Protein AF-A0A968WFG7-F1 (afdb_monomer_lite)

Sequence (221 aa):
MWAFHGDADNVVPLSRSVNMVNAINNCQPAPNPQAKLTIYPGVKHDAWINAYKPDHSVHNPNVYDWLMAQKKGTSSAKPSNVLPKANAGADKNVSLPLSSLLVTGSGSDADGTIVAYSWSKVSGASIIMSGTTSRKMTLTSILAGDYTFRLTVTDNSGATASDDVKLTVTSLLNLQPVADAGGDKSITLPDNNTYLAGSGLDADGSIASYNWSKTTGGAAP

pLDDT: mean 90.59, std 10.12, range [48.34, 98.88]

Structure (mmCIF, N/CA/C/O backbone):
data_AF-A0A968WFG7-F1
#
_entry.id   AF-A0A968WFG7-F1
#
loop_
_atom_site.group_PDB
_atom_site.id
_atom_site.type_symbol
_atom_site.label_atom_id
_atom_site.label_alt_id
_atom_site.label_comp_id
_atom_site.label_asym_id
_atom_site.label_entity_id
_atom_site.label_seq_id
_atom_site.pdbx_PDB_ins_code
_atom_site.Cartn_x
_atom_site.Cartn_y
_atom_site.Cartn_z
_atom_site.occupancy
_atom_site.B_iso_or_equiv
_atom_site.auth_seq_id
_atom_site.auth_comp_id
_atom_site.auth_asym_id
_atom_site.auth_atom_id
_atom_site.pdbx_PDB_model_num
ATOM 1 N N . MET A 1 1 ? -21.866 -3.193 37.831 1.00 85.81 1 MET A N 1
ATOM 2 C CA . MET A 1 1 ? -22.509 -3.146 39.167 1.00 85.81 1 MET A CA 1
ATOM 3 C C . MET A 1 1 ? -23.674 -2.172 39.108 1.00 85.81 1 MET A C 1
ATOM 5 O O . MET A 1 1 ? -23.546 -1.162 38.426 1.00 85.81 1 MET A O 1
ATOM 9 N N . TRP A 1 2 ? -24.765 -2.441 39.824 1.00 92.06 2 TRP A N 1
ATOM 10 C CA . TRP A 1 2 ? -25.835 -1.471 40.048 1.00 92.06 2 TRP A CA 1
ATOM 11 C C . TRP A 1 2 ? -26.155 -1.404 41.546 1.00 92.06 2 TRP A C 1
ATOM 13 O O . TRP A 1 2 ? -26.451 -2.430 42.151 1.00 92.06 2 TRP A O 1
ATOM 23 N N . ALA A 1 3 ? -26.022 -0.219 42.139 1.00 93.88 3 ALA A N 1
ATOM 24 C CA . ALA A 1 3 ? -26.365 0.073 43.524 1.00 93.88 3 ALA A CA 1
ATOM 25 C C . ALA A 1 3 ? -27.695 0.836 43.618 1.00 93.88 3 ALA A C 1
ATOM 27 O O . ALA A 1 3 ? -28.041 1.624 42.734 1.00 93.88 3 ALA A O 1
ATOM 28 N N . PHE A 1 4 ? -28.406 0.633 44.723 1.00 94.31 4 PHE A N 1
ATOM 29 C CA . PHE A 1 4 ? -29.712 1.227 44.992 1.00 94.31 4 PHE A CA 1
ATOM 30 C C . PHE A 1 4 ? -29.716 1.824 46.395 1.00 94.31 4 PHE A C 1
ATOM 32 O O . PHE A 1 4 ? -29.148 1.232 47.314 1.00 94.31 4 PHE A O 1
ATOM 39 N N . HIS A 1 5 ? -30.329 2.990 46.570 1.00 95.44 5 HIS A N 1
ATOM 40 C CA . HIS A 1 5 ? -30.396 3.645 47.873 1.00 95.44 5 HIS A CA 1
ATOM 41 C C . HIS A 1 5 ? -31.643 4.527 47.975 1.00 95.44 5 HIS A C 1
ATOM 43 O O . HIS A 1 5 ? -32.069 5.103 46.980 1.00 95.44 5 HIS A O 1
ATOM 49 N N . GLY A 1 6 ? -32.239 4.629 49.159 1.00 95.75 6 GLY A N 1
ATOM 50 C CA . GLY A 1 6 ? -33.340 5.556 49.419 1.00 95.75 6 GLY A CA 1
ATOM 51 C C . GLY A 1 6 ? -32.815 6.885 49.960 1.00 95.75 6 GLY A C 1
ATOM 52 O O . GLY A 1 6 ? -31.928 6.884 50.806 1.00 95.75 6 GLY A O 1
ATOM 53 N N . ASP A 1 7 ? -33.312 8.026 49.484 1.00 94.88 7 ASP A N 1
ATOM 54 C CA . ASP A 1 7 ? -32.833 9.336 49.968 1.00 94.88 7 ASP A CA 1
ATOM 55 C C . ASP A 1 7 ? -33.316 9.694 51.387 1.00 94.88 7 ASP A C 1
ATOM 57 O O . ASP A 1 7 ? -32.743 10.575 52.026 1.00 94.88 7 ASP A O 1
ATOM 61 N N . ALA A 1 8 ? -34.326 8.985 51.898 1.00 94.69 8 ALA A N 1
ATOM 62 C CA . ALA A 1 8 ? -34.849 9.112 53.254 1.00 94.69 8 ALA A CA 1
ATOM 63 C C . ALA A 1 8 ? -34.290 8.033 54.204 1.00 94.69 8 ALA A C 1
ATOM 65 O O . ALA A 1 8 ? -34.844 7.808 55.286 1.00 94.69 8 ALA A O 1
ATOM 66 N N . ASP A 1 9 ? -33.220 7.333 53.809 1.00 94.69 9 ASP A N 1
ATOM 67 C CA . ASP A 1 9 ? -32.505 6.390 54.666 1.00 94.69 9 ASP A CA 1
ATOM 68 C C . ASP A 1 9 ? -31.796 7.135 55.813 1.00 94.69 9 ASP A C 1
ATOM 70 O O . ASP A 1 9 ? -30.876 7.928 55.612 1.00 94.69 9 ASP A O 1
ATOM 74 N N . ASN A 1 10 ? -32.247 6.881 57.042 1.00 93.44 10 ASN A N 1
ATOM 75 C CA . ASN A 1 10 ? -31.677 7.438 58.267 1.00 93.44 10 ASN A CA 1
ATOM 76 C C . ASN A 1 10 ? -30.747 6.458 59.006 1.00 93.44 10 ASN A C 1
ATOM 78 O O . ASN A 1 10 ? -30.236 6.793 60.074 1.00 93.44 10 ASN A O 1
ATOM 82 N N . VAL A 1 11 ? -30.537 5.260 58.457 1.00 94.88 11 VAL A N 1
ATOM 83 C CA . VAL A 1 11 ? -29.637 4.229 58.988 1.00 94.88 11 VAL A CA 1
ATOM 84 C C . VAL A 1 11 ? -28.276 4.329 58.305 1.00 94.88 11 VAL A C 1
ATOM 86 O O . VAL A 1 11 ? -27.240 4.311 58.971 1.00 94.88 11 VAL A O 1
ATOM 89 N N . VAL A 1 12 ? -28.265 4.468 56.976 1.00 92.00 12 VAL A N 1
ATOM 90 C CA . VAL A 1 12 ? -27.041 4.605 56.179 1.00 92.00 12 VAL A CA 1
ATOM 91 C C . VAL A 1 12 ? -27.098 5.907 55.381 1.00 92.00 12 VAL A C 1
ATOM 93 O O . VAL A 1 12 ? -27.990 6.065 54.559 1.00 92.00 12 VAL A O 1
ATOM 96 N N . PRO A 1 13 ? -26.136 6.834 55.554 1.00 94.44 13 PRO A N 1
ATOM 97 C CA . PRO A 1 13 ? -26.124 8.070 54.782 1.00 94.44 13 PRO A CA 1
ATOM 98 C C . PRO A 1 13 ? -25.939 7.819 53.282 1.00 94.44 13 PRO A C 1
ATOM 100 O O . PRO A 1 13 ? -25.027 7.086 52.884 1.00 94.44 13 PRO A O 1
ATOM 103 N N . LEU A 1 14 ? -26.700 8.546 52.457 1.00 93.81 14 LEU A N 1
ATOM 104 C CA . LEU A 1 14 ? -26.598 8.539 50.992 1.00 93.81 14 LEU A CA 1
ATOM 105 C C . LEU A 1 14 ? -25.159 8.711 50.480 1.00 93.81 14 LEU A C 1
ATOM 107 O O . LEU A 1 14 ? -24.745 8.062 49.516 1.00 93.81 14 LEU A O 1
ATOM 111 N N . SER A 1 15 ? -24.364 9.540 51.160 1.00 95.81 15 SER A N 1
ATOM 112 C CA . SER A 1 15 ? -22.961 9.785 50.815 1.00 95.81 15 SER A CA 1
ATOM 113 C C . SER A 1 15 ? -22.109 8.515 50.803 1.00 95.81 15 SER A C 1
ATOM 115 O O . SER A 1 15 ? -21.178 8.427 50.006 1.00 95.81 15 SER A O 1
ATOM 117 N N . ARG A 1 16 ? -22.428 7.496 51.615 1.00 95.25 16 ARG A N 1
ATOM 118 C CA . ARG A 1 16 ? -21.694 6.222 51.599 1.00 95.25 16 ARG A CA 1
ATOM 119 C C . ARG A 1 16 ? -21.874 5.487 50.273 1.00 95.25 16 ARG A C 1
ATOM 121 O O . ARG A 1 16 ? -20.883 5.049 49.693 1.00 95.25 16 ARG A O 1
ATOM 128 N N . SER A 1 17 ? -23.107 5.400 49.775 1.00 95.00 17 SER A N 1
ATOM 129 C CA . SER A 1 17 ? -23.415 4.772 48.483 1.00 95.00 17 SER A CA 1
ATOM 130 C C . SER A 1 17 ? -22.790 5.545 47.321 1.00 95.00 17 SER A C 1
ATOM 132 O O . SER A 1 17 ? -22.160 4.944 46.452 1.00 95.00 17 SER A O 1
ATOM 134 N N . VAL A 1 18 ? -22.902 6.878 47.340 1.00 96.12 18 VAL A N 1
ATOM 135 C CA . VAL A 1 18 ? -22.309 7.759 46.319 1.00 96.12 18 VAL A CA 1
ATOM 136 C C . VAL A 1 18 ? -20.790 7.599 46.272 1.00 96.12 18 VAL A C 1
ATOM 138 O O . VAL A 1 18 ? -20.228 7.343 45.208 1.00 96.12 18 VAL A O 1
ATOM 141 N N . ASN A 1 19 ? -20.119 7.681 47.424 1.00 97.12 19 ASN A N 1
ATOM 142 C CA . ASN A 1 19 ? -18.664 7.570 47.498 1.00 97.12 19 ASN A CA 1
ATOM 143 C C . ASN A 1 19 ? -18.170 6.192 47.041 1.00 97.12 19 ASN A C 1
ATOM 145 O O . ASN A 1 19 ? -17.168 6.116 46.335 1.00 97.12 19 ASN A O 1
ATOM 149 N N . MET A 1 20 ? -18.883 5.116 47.389 1.00 95.69 20 MET A N 1
ATOM 150 C CA . MET A 1 20 ? -18.542 3.757 46.960 1.00 95.69 20 MET A CA 1
ATOM 151 C C . MET A 1 20 ? -18.605 3.610 45.435 1.00 95.69 20 MET A C 1
ATOM 153 O O . MET A 1 20 ? -17.653 3.135 44.818 1.00 95.69 20 MET A O 1
ATOM 157 N N . VAL A 1 21 ? -19.708 4.042 44.816 1.00 96.81 21 VAL A N 1
ATOM 158 C CA . VAL A 1 21 ? -19.891 3.936 43.360 1.00 96.81 21 VAL A CA 1
ATOM 159 C C . VAL A 1 21 ? -18.876 4.803 42.616 1.00 96.81 21 VAL A C 1
ATOM 161 O O . VAL A 1 21 ? -18.279 4.340 41.644 1.00 96.81 21 VAL A O 1
ATOM 164 N N . ASN A 1 22 ? -18.607 6.014 43.109 1.00 96.00 22 ASN A N 1
ATOM 165 C CA . ASN A 1 22 ? -17.571 6.881 42.549 1.00 96.00 22 ASN A CA 1
ATOM 166 C C . ASN A 1 22 ? -16.179 6.245 42.650 1.00 96.00 22 ASN A C 1
ATOM 168 O O . ASN A 1 22 ? -15.434 6.262 41.674 1.00 96.00 22 ASN A O 1
ATOM 172 N N . ALA A 1 23 ? -15.832 5.640 43.791 1.00 96.06 23 ALA A N 1
ATOM 173 C CA . ALA A 1 23 ? -14.552 4.953 43.960 1.00 96.06 23 ALA A CA 1
ATOM 174 C C . ALA A 1 23 ? -14.377 3.806 42.950 1.00 96.06 23 ALA A C 1
ATOM 176 O O . ALA A 1 23 ? -13.321 3.695 42.334 1.00 96.06 23 ALA A O 1
ATOM 177 N N . ILE A 1 24 ? -15.426 3.010 42.721 1.00 93.88 24 ILE A N 1
ATOM 178 C CA . ILE A 1 24 ? -15.425 1.922 41.730 1.00 93.88 24 ILE A CA 1
ATOM 179 C C . ILE A 1 24 ? -15.250 2.457 40.307 1.00 93.88 24 ILE A C 1
ATOM 181 O O . ILE A 1 24 ? -14.465 1.916 39.532 1.00 93.88 24 ILE A O 1
ATOM 185 N N . ASN A 1 25 ? -15.959 3.531 39.958 1.00 94.62 25 ASN A N 1
ATOM 186 C CA . ASN A 1 25 ? -15.865 4.138 38.631 1.00 94.62 25 ASN A CA 1
ATOM 187 C C . ASN A 1 25 ? -14.521 4.832 38.375 1.00 94.62 25 ASN A C 1
ATOM 189 O O . ASN A 1 25 ? -14.145 4.995 37.216 1.00 94.62 25 ASN A O 1
ATOM 193 N N . ASN A 1 26 ? -13.790 5.185 39.435 1.00 94.19 26 ASN A N 1
ATOM 194 C CA . ASN A 1 26 ? -12.468 5.806 39.367 1.00 94.19 26 ASN A CA 1
ATOM 195 C C . ASN A 1 26 ? -11.300 4.797 39.356 1.00 94.19 26 ASN A C 1
ATOM 197 O O . ASN A 1 26 ? -10.149 5.218 39.219 1.00 94.19 26 ASN A O 1
ATOM 201 N N . CYS A 1 27 ? -11.553 3.487 39.486 1.00 91.94 27 CYS A N 1
ATOM 202 C CA . CYS A 1 27 ? -10.518 2.455 39.340 1.00 91.94 27 CYS A CA 1
ATOM 203 C C . CYS A 1 27 ? -9.834 2.510 37.960 1.00 91.94 27 CYS A C 1
ATOM 205 O O . CYS A 1 27 ? -10.391 3.047 37.006 1.00 91.94 27 CYS A O 1
ATOM 207 N N . GLN A 1 28 ? -8.627 1.942 37.843 1.00 88.12 28 GLN A N 1
ATOM 208 C CA . GLN A 1 28 ? -7.866 1.888 36.588 1.00 88.12 28 GLN A CA 1
ATOM 209 C C . GLN A 1 28 ? -7.494 0.433 36.225 1.00 88.12 28 GLN A C 1
ATOM 211 O O . GLN A 1 28 ? -6.762 -0.195 36.992 1.00 88.12 28 GLN A O 1
ATOM 216 N N . PRO A 1 29 ? -7.970 -0.106 35.080 1.00 85.81 29 PRO A N 1
ATOM 217 C CA . PRO A 1 29 ? -8.937 0.517 34.173 1.00 85.81 29 PRO A CA 1
ATOM 218 C C . PRO A 1 29 ? -10.314 0.666 34.837 1.00 85.81 29 PRO A C 1
ATOM 220 O O . PRO A 1 29 ? -10.707 -0.152 35.672 1.00 85.81 29 PRO A O 1
ATOM 223 N N . ALA A 1 30 ? -11.050 1.709 34.453 1.00 82.31 30 ALA A N 1
ATOM 224 C CA . ALA A 1 30 ? -12.414 1.900 34.930 1.00 82.31 30 ALA A CA 1
ATOM 225 C C . ALA A 1 30 ? -13.310 0.749 34.440 1.00 82.31 30 ALA A C 1
ATOM 227 O O . ALA A 1 30 ? -13.103 0.235 33.333 1.00 82.31 30 ALA A O 1
ATOM 228 N N . PRO A 1 31 ? -14.320 0.335 35.226 1.00 82.50 31 PRO A N 1
ATOM 229 C CA . PRO A 1 31 ? -15.273 -0.668 34.777 1.00 82.50 31 PRO A CA 1
ATOM 230 C C . PRO A 1 31 ? -16.026 -0.175 33.534 1.00 82.50 31 PRO A C 1
ATOM 232 O O . PRO A 1 31 ? -16.487 0.965 33.480 1.00 82.50 31 PRO A O 1
ATOM 235 N N . ASN A 1 32 ? -16.175 -1.059 32.545 1.00 77.62 32 ASN A N 1
ATOM 236 C CA . ASN A 1 32 ? -16.977 -0.826 31.348 1.00 77.62 32 ASN A CA 1
ATOM 237 C C . ASN A 1 32 ? -18.032 -1.943 31.206 1.00 77.62 32 ASN A C 1
ATOM 239 O O . ASN A 1 32 ? -17.653 -3.085 30.932 1.00 77.62 32 ASN A O 1
ATOM 243 N N . PRO A 1 33 ? -19.331 -1.647 31.389 1.00 82.25 33 PRO A N 1
ATOM 244 C CA . PRO A 1 33 ? -19.897 -0.330 31.698 1.00 82.25 33 PRO A CA 1
ATOM 245 C C . PRO A 1 33 ? -19.599 0.126 33.137 1.00 82.25 33 PRO A C 1
ATOM 247 O O . PRO A 1 33 ? -19.368 -0.697 34.027 1.00 82.25 33 PRO A O 1
ATOM 250 N N . GLN A 1 34 ? -19.655 1.441 33.369 1.00 87.06 34 GLN A N 1
ATOM 251 C CA . GLN A 1 34 ? -19.520 2.018 34.708 1.00 87.06 34 GLN A CA 1
ATOM 252 C C . GLN A 1 34 ? -20.602 1.494 35.663 1.00 87.06 34 GLN A C 1
ATOM 254 O O . GLN A 1 34 ? -21.719 1.144 35.267 1.00 87.06 34 GLN A O 1
ATOM 259 N N . ALA A 1 35 ? -20.267 1.442 36.950 1.00 92.56 35 ALA A N 1
ATOM 260 C CA . ALA A 1 35 ? -21.217 1.160 38.007 1.00 92.56 35 ALA A CA 1
ATOM 261 C C . ALA A 1 35 ? -22.321 2.228 38.048 1.00 92.56 35 ALA A C 1
ATOM 263 O O . ALA A 1 35 ? -22.051 3.428 37.980 1.00 92.56 35 ALA A O 1
ATOM 264 N N . LYS A 1 36 ? -23.568 1.768 38.174 1.00 92.25 36 LYS A N 1
ATOM 265 C CA . LYS A 1 36 ? -24.769 2.604 38.278 1.00 92.25 36 LYS A CA 1
ATOM 266 C C . LYS A 1 36 ? -25.178 2.798 39.737 1.00 92.25 36 LYS A C 1
ATOM 268 O O . LYS A 1 36 ? -25.017 1.881 40.542 1.00 92.25 36 LYS A O 1
ATOM 273 N N . LEU A 1 37 ? -25.782 3.943 40.043 1.00 93.94 37 LEU A N 1
ATOM 274 C CA . LEU A 1 37 ? -26.449 4.230 41.314 1.00 93.94 37 LEU A CA 1
ATOM 275 C C . LEU A 1 37 ? -27.846 4.784 41.031 1.00 93.94 37 LEU A C 1
ATOM 277 O O . LEU A 1 37 ? -27.977 5.759 40.296 1.00 93.94 37 LEU A O 1
ATOM 281 N N . THR A 1 38 ? -28.872 4.184 41.625 1.00 94.31 38 THR A N 1
ATOM 282 C CA . THR A 1 38 ? -30.243 4.706 41.588 1.00 94.31 38 THR A CA 1
ATOM 283 C C . THR A 1 38 ? -30.661 5.137 42.983 1.00 94.31 38 THR A C 1
ATOM 285 O O . THR A 1 38 ? -30.552 4.359 43.931 1.00 94.31 38 THR A O 1
ATOM 288 N N . ILE A 1 39 ? -31.141 6.377 43.088 1.00 94.25 39 ILE A N 1
ATOM 289 C CA . ILE A 1 39 ? -31.650 6.956 44.329 1.00 94.25 39 ILE A CA 1
ATOM 290 C C . ILE A 1 39 ? -33.171 7.015 44.258 1.00 94.25 39 ILE A C 1
ATOM 292 O O . ILE A 1 39 ? -33.715 7.588 43.316 1.00 94.25 39 ILE A O 1
ATOM 296 N N . TYR A 1 40 ? -33.846 6.413 45.233 1.00 94.44 40 TYR A N 1
ATOM 297 C CA . TYR A 1 40 ? -35.301 6.385 45.308 1.00 94.44 40 TYR A CA 1
ATOM 298 C C . TYR A 1 40 ? -35.829 7.486 46.239 1.00 94.44 40 TYR A C 1
ATOM 300 O O . TYR A 1 40 ? -35.525 7.444 47.436 1.00 94.44 40 TYR A O 1
ATOM 308 N N . PRO A 1 41 ? -36.639 8.431 45.725 1.00 93.38 41 PRO A N 1
ATOM 309 C CA . PRO A 1 41 ? -37.203 9.508 46.532 1.00 93.38 41 PRO A CA 1
ATOM 310 C C . PRO A 1 41 ? -38.196 9.016 47.588 1.00 93.38 41 PRO A C 1
ATOM 312 O O . PRO A 1 41 ? -39.086 8.219 47.290 1.00 93.38 41 PRO A O 1
ATOM 315 N N . GLY A 1 42 ? -38.070 9.513 48.816 1.00 93.50 42 GLY A N 1
ATOM 316 C CA . GLY A 1 42 ? -38.943 9.197 49.950 1.00 93.50 42 GLY A CA 1
ATOM 317 C C . GLY A 1 42 ? -38.788 7.777 50.500 1.00 93.50 42 GLY A C 1
ATOM 318 O O . GLY A 1 42 ? -39.553 7.366 51.376 1.00 93.50 42 GLY A O 1
ATOM 319 N N . VAL A 1 43 ? -37.816 7.010 50.006 1.00 94.44 43 VAL A N 1
ATOM 320 C CA . VAL A 1 43 ? -37.594 5.622 50.417 1.00 94.44 43 VAL A CA 1
ATOM 321 C C . VAL A 1 43 ? -36.591 5.593 51.564 1.00 94.44 43 VAL A C 1
ATOM 323 O O . VAL A 1 43 ? -35.552 6.244 51.509 1.00 94.44 43 VAL A O 1
ATOM 326 N N . LYS A 1 44 ? -36.927 4.858 52.627 1.00 92.94 44 LYS A N 1
ATOM 327 C CA . LYS A 1 44 ? -36.057 4.663 53.797 1.00 92.94 44 LYS A CA 1
ATOM 328 C C . LYS A 1 44 ? -35.026 3.558 53.517 1.00 92.94 44 LYS A C 1
ATOM 330 O O . LYS A 1 44 ? -34.763 3.228 52.366 1.00 92.94 44 LYS A O 1
ATOM 335 N N . HIS A 1 45 ? -34.467 2.956 54.564 1.00 90.50 45 HIS A N 1
ATOM 336 C CA . HIS A 1 45 ? -33.425 1.930 54.459 1.00 90.50 45 HIS A CA 1
ATOM 337 C C . HIS A 1 45 ? -33.776 0.734 53.545 1.00 90.50 45 HIS A C 1
ATOM 339 O O . HIS A 1 45 ? -32.896 0.152 52.912 1.00 90.50 45 HIS A O 1
ATOM 345 N N . ASP A 1 46 ? -35.060 0.385 53.414 1.00 88.56 46 ASP A N 1
ATOM 346 C CA . ASP A 1 46 ? -35.517 -0.749 52.602 1.00 88.56 46 ASP A CA 1
ATOM 347 C C . ASP A 1 46 ? -35.780 -0.376 51.128 1.00 88.56 46 ASP A C 1
ATOM 349 O O . ASP A 1 46 ? -36.909 -0.352 50.631 1.00 88.56 46 ASP A O 1
ATOM 353 N N . ALA A 1 47 ? -34.703 -0.062 50.407 1.00 88.50 47 ALA A N 1
ATOM 354 C CA . ALA A 1 47 ? -34.753 0.238 48.975 1.00 88.50 47 ALA A CA 1
ATOM 355 C C . ALA A 1 47 ? -35.053 -0.995 48.096 1.00 88.50 47 ALA A C 1
ATOM 357 O O . ALA A 1 47 ? -35.384 -0.844 46.914 1.00 88.50 47 ALA A O 1
ATOM 358 N N . TRP A 1 48 ? -34.967 -2.207 48.656 1.00 86.06 48 TRP A N 1
ATOM 359 C CA . TRP A 1 48 ? -35.086 -3.468 47.922 1.00 86.06 48 TRP A CA 1
ATOM 360 C C . TRP A 1 48 ? -36.458 -3.650 47.278 1.00 86.06 48 TRP A C 1
ATOM 362 O O . TRP A 1 48 ? -36.539 -4.138 46.151 1.00 86.06 48 TRP A O 1
ATOM 372 N N . ILE A 1 49 ? -37.522 -3.180 47.938 1.00 87.44 49 ILE A N 1
ATOM 373 C CA . ILE A 1 49 ? -38.892 -3.226 47.404 1.00 87.44 49 ILE A CA 1
ATOM 374 C C . ILE A 1 49 ? -38.985 -2.504 46.053 1.00 87.44 49 ILE A C 1
ATOM 376 O O . ILE A 1 49 ? -39.696 -2.963 45.166 1.00 87.44 49 ILE A O 1
ATOM 380 N N . ASN A 1 50 ? -38.260 -1.394 45.872 1.00 91.62 50 ASN A N 1
ATOM 381 C CA . ASN A 1 50 ? -38.230 -0.666 44.602 1.00 91.62 50 ASN A CA 1
ATOM 382 C C . ASN A 1 50 ? -37.218 -1.268 43.621 1.00 91.62 50 ASN A C 1
ATOM 384 O O . ASN A 1 50 ? -37.496 -1.336 42.426 1.00 91.62 50 ASN A O 1
ATOM 388 N N . ALA A 1 51 ? -36.068 -1.747 44.100 1.00 91.19 51 ALA A N 1
ATOM 389 C CA . ALA A 1 51 ? -35.059 -2.379 43.249 1.00 91.19 51 ALA A CA 1
ATOM 390 C C . ALA A 1 51 ? -35.606 -3.598 42.488 1.00 91.19 51 ALA A C 1
ATOM 392 O O . ALA A 1 51 ? -35.323 -3.754 41.303 1.00 91.19 51 ALA A O 1
ATOM 393 N N . TYR A 1 52 ? -36.436 -4.417 43.141 1.00 90.75 52 TYR A N 1
ATOM 394 C CA . TYR A 1 52 ? -36.981 -5.654 42.574 1.00 90.75 52 TYR A CA 1
ATOM 395 C C . TYR A 1 52 ? -38.359 -5.513 41.919 1.00 90.75 52 TYR A C 1
ATOM 397 O O . TYR A 1 52 ? -38.984 -6.527 41.611 1.00 90.75 52 TYR A O 1
ATOM 405 N N . LYS A 1 53 ? -38.866 -4.296 41.679 1.00 91.12 53 LYS A N 1
ATOM 406 C CA . LYS A 1 53 ? -40.107 -4.161 40.905 1.00 91.12 53 LYS A CA 1
ATOM 407 C C . LYS A 1 53 ? -39.892 -4.679 39.475 1.00 91.12 53 LYS A C 1
ATOM 409 O O . LYS A 1 53 ? -38.963 -4.220 38.809 1.00 91.12 53 LYS A O 1
ATOM 414 N N . PRO A 1 54 ? -40.715 -5.636 39.003 1.00 88.19 54 PRO A N 1
ATOM 415 C CA . PRO A 1 54 ? -40.599 -6.167 37.648 1.00 88.19 54 PRO A CA 1
ATOM 416 C C . PRO A 1 54 ? -41.248 -5.236 36.617 1.00 88.19 54 PRO A C 1
ATOM 418 O O . PRO A 1 54 ? -40.975 -5.345 35.425 1.00 88.19 54 PRO A O 1
ATOM 421 N N . ASP A 1 55 ? -42.104 -4.314 37.056 1.00 85.44 55 ASP A N 1
ATOM 422 C CA . ASP A 1 55 ? -42.610 -3.255 36.198 1.00 85.44 55 ASP A CA 1
ATOM 423 C C . ASP A 1 55 ? -41.534 -2.175 35.989 1.00 85.44 55 ASP A C 1
ATOM 425 O O . ASP A 1 55 ? -40.669 -1.932 36.829 1.00 85.44 55 ASP A O 1
ATOM 429 N N . HIS A 1 56 ? -41.562 -1.498 34.843 1.00 85.38 56 HIS A N 1
ATOM 430 C CA . HIS A 1 56 ? -40.633 -0.398 34.547 1.00 85.38 56 HIS A CA 1
ATOM 431 C C . HIS A 1 56 ? -41.030 0.909 35.256 1.00 85.38 56 HIS A C 1
ATOM 433 O O . HIS A 1 56 ? -40.694 1.996 34.790 1.00 85.38 56 HIS A O 1
ATOM 439 N N . SER A 1 57 ? -41.779 0.830 36.366 1.00 87.44 57 SER A N 1
ATOM 440 C CA . SER A 1 57 ? -42.363 2.001 37.040 1.00 87.44 57 SER A CA 1
ATOM 441 C C . SER A 1 57 ? -41.330 2.869 37.760 1.00 87.44 57 SER A C 1
ATOM 443 O O . SER A 1 57 ? -41.566 4.050 38.000 1.00 87.44 57 SER A O 1
ATOM 445 N N . VAL A 1 58 ? -40.187 2.281 38.109 1.00 86.12 58 VAL A N 1
ATOM 446 C CA . VAL A 1 58 ? -39.142 2.892 38.947 1.00 86.12 58 VAL A CA 1
ATOM 447 C C . VAL A 1 58 ? -37.777 2.942 38.261 1.00 86.12 58 VAL A C 1
ATOM 449 O O . VAL A 1 58 ? -36.950 3.787 38.597 1.00 86.12 58 VAL A O 1
ATOM 452 N N . HIS A 1 59 ? -37.520 2.050 37.303 1.00 83.00 59 HIS A N 1
ATOM 453 C CA . HIS A 1 59 ? -36.327 2.040 36.458 1.00 83.00 59 HIS A CA 1
ATOM 454 C C . HIS A 1 59 ? -36.625 1.305 35.145 1.00 83.00 59 HIS A C 1
ATOM 456 O O . HIS A 1 59 ? -37.379 0.335 35.119 1.00 83.00 59 HIS A O 1
ATOM 462 N N . ASN A 1 60 ? -36.044 1.795 34.047 1.00 82.88 60 ASN A N 1
ATOM 463 C CA . ASN A 1 60 ? -36.117 1.178 32.724 1.00 82.88 60 ASN A CA 1
ATOM 464 C C . ASN A 1 60 ? -34.692 1.077 32.142 1.00 82.88 60 ASN A C 1
ATOM 466 O O . ASN A 1 60 ? -34.063 2.121 31.929 1.00 82.88 60 ASN A O 1
ATOM 470 N N . PRO A 1 61 ? -34.152 -0.131 31.895 1.00 88.06 61 PRO A N 1
ATOM 471 C CA . PRO A 1 61 ? -34.748 -1.452 32.159 1.00 88.06 61 PRO A CA 1
ATOM 472 C C . PRO A 1 61 ? -34.940 -1.724 33.660 1.00 88.06 61 PRO A C 1
ATOM 474 O O . PRO A 1 61 ? -34.237 -1.120 34.472 1.00 88.06 61 PRO A O 1
ATOM 477 N N . ASN A 1 62 ? -35.835 -2.655 34.025 1.00 90.50 62 ASN A N 1
ATOM 478 C CA . ASN A 1 62 ? -35.857 -3.163 35.402 1.00 90.50 62 ASN A CA 1
ATOM 479 C C . ASN A 1 62 ? -34.585 -3.990 35.705 1.00 90.50 62 ASN A C 1
ATOM 481 O O . ASN A 1 62 ? -33.822 -4.350 34.801 1.00 90.50 62 ASN A O 1
ATOM 485 N N . VAL A 1 63 ? -34.341 -4.319 36.979 1.00 90.12 63 VAL A N 1
ATOM 486 C CA . VAL A 1 63 ? -33.137 -5.071 37.380 1.00 90.12 63 VAL A CA 1
ATOM 487 C C . VAL A 1 63 ? -33.051 -6.463 36.739 1.00 90.12 63 VAL A C 1
ATOM 489 O O . VAL A 1 63 ? -31.948 -6.921 36.444 1.00 90.12 63 VAL A O 1
ATOM 492 N N . TYR A 1 64 ? -34.182 -7.125 36.481 1.00 89.88 64 TYR A N 1
ATOM 493 C CA . TYR A 1 64 ? -34.215 -8.445 35.849 1.00 89.88 64 TYR A CA 1
ATOM 494 C C . TYR A 1 64 ? -33.814 -8.358 34.381 1.00 89.88 64 TYR A C 1
ATOM 496 O O . TYR A 1 64 ? -32.903 -9.065 33.964 1.00 89.88 64 TYR A O 1
ATOM 504 N N . ASP A 1 65 ? -34.415 -7.441 33.626 1.00 86.94 65 ASP A N 1
ATOM 505 C CA . ASP A 1 65 ? -34.072 -7.179 32.228 1.00 86.94 65 ASP A CA 1
ATOM 506 C C . ASP A 1 65 ? -32.600 -6.774 32.101 1.00 86.94 65 ASP A C 1
ATOM 508 O O . ASP A 1 65 ? -31.881 -7.246 31.219 1.00 86.94 65 ASP A O 1
ATOM 512 N N . TRP A 1 66 ? -32.112 -5.948 33.033 1.00 85.75 66 TRP A N 1
ATOM 513 C CA . TRP A 1 66 ? -30.707 -5.565 33.075 1.00 85.75 66 TRP A CA 1
ATOM 514 C C . TRP A 1 66 ? -29.781 -6.754 33.341 1.00 85.75 66 TRP A C 1
ATOM 516 O O . TRP A 1 66 ? -28.771 -6.882 32.648 1.00 85.75 66 TRP A O 1
ATOM 526 N N . LEU A 1 67 ? -30.104 -7.626 34.305 1.00 84.94 67 LEU A N 1
ATOM 527 C CA . LEU A 1 67 ? -29.324 -8.831 34.610 1.00 84.94 67 LEU A CA 1
ATOM 528 C C . LEU A 1 67 ? -29.346 -9.834 33.451 1.00 84.94 67 LEU A C 1
ATOM 530 O O . LEU A 1 67 ? -28.298 -10.373 33.106 1.00 84.94 67 LEU A O 1
ATOM 534 N N . MET A 1 68 ? -30.505 -10.044 32.824 1.00 82.94 68 MET A N 1
ATOM 535 C CA . MET A 1 68 ? -30.671 -10.950 31.680 1.00 82.94 68 MET A CA 1
ATOM 536 C C . MET A 1 68 ? -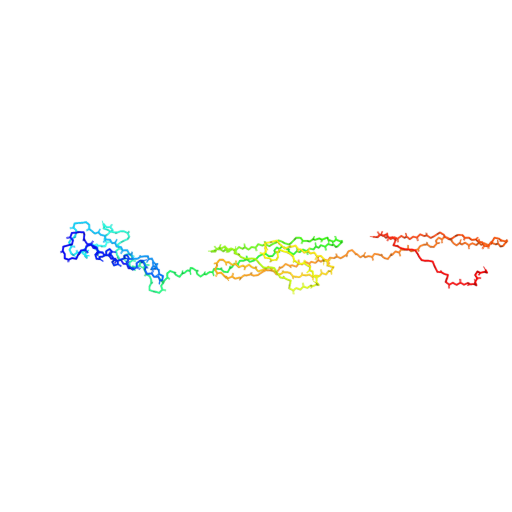29.962 -10.439 30.422 1.00 82.94 68 MET A C 1
ATOM 538 O O . MET A 1 68 ? -29.560 -11.234 29.574 1.00 82.94 68 MET A O 1
ATOM 542 N N . ALA A 1 69 ? -29.744 -9.126 30.316 1.00 77.62 69 ALA A N 1
ATOM 543 C CA . ALA A 1 69 ? -28.897 -8.550 29.278 1.00 77.62 69 ALA A CA 1
ATOM 544 C C . ALA A 1 69 ? -27.392 -8.820 29.498 1.00 77.62 69 ALA A C 1
ATOM 546 O O . ALA A 1 69 ? -26.606 -8.647 28.564 1.00 77.62 69 ALA A O 1
ATOM 547 N N . GLN A 1 70 ? -26.959 -9.239 30.695 1.00 73.56 70 GLN A N 1
ATOM 548 C CA . GLN A 1 70 ? -25.548 -9.532 30.970 1.00 73.56 70 GLN A CA 1
ATOM 549 C C . GLN A 1 70 ? -25.186 -10.976 30.582 1.00 73.56 70 GLN A C 1
ATOM 551 O O . GLN A 1 70 ? -25.928 -11.916 30.857 1.00 73.56 70 GLN A O 1
ATOM 556 N N . LYS A 1 71 ? -23.991 -11.187 30.013 1.00 69.44 71 LYS A N 1
ATOM 557 C CA . LYS A 1 71 ? -23.420 -12.522 29.755 1.00 69.44 71 LYS A CA 1
ATOM 558 C C . LYS A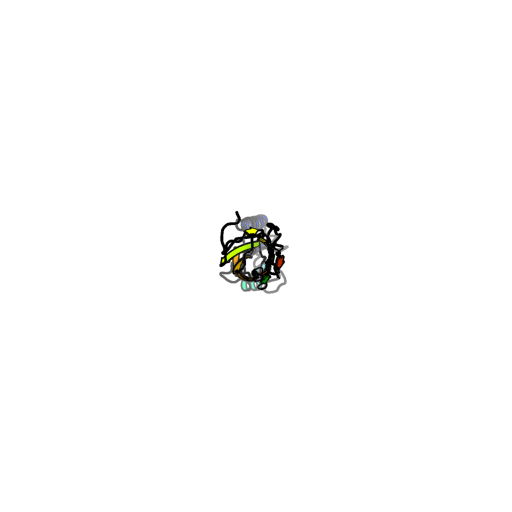 1 71 ? -22.129 -12.711 30.560 1.00 69.44 71 LYS A C 1
ATOM 560 O O . LYS A 1 71 ? -21.224 -11.879 30.514 1.00 69.44 71 LYS A O 1
ATOM 565 N N . LYS A 1 72 ? -22.018 -13.816 31.311 1.00 58.75 72 LYS A N 1
ATOM 566 C CA . LYS A 1 72 ? -20.798 -14.159 32.067 1.00 58.75 72 LYS A CA 1
ATOM 567 C C . LYS A 1 72 ? -19.660 -14.439 31.080 1.00 58.75 72 LYS A C 1
ATOM 569 O O . LYS A 1 72 ? -19.783 -15.335 30.254 1.00 58.75 72 LYS A O 1
ATOM 574 N N . GLY A 1 73 ? -18.563 -13.686 31.175 1.00 55.97 73 GLY A N 1
ATOM 575 C CA . GLY A 1 73 ? -17.400 -13.839 30.290 1.00 55.97 73 GLY A CA 1
ATOM 576 C C . GLY A 1 73 ? -17.335 -12.851 29.125 1.00 55.97 73 GLY A C 1
ATOM 577 O O . GLY A 1 73 ? -16.375 -12.895 28.365 1.00 55.97 73 GLY A O 1
ATOM 578 N N . THR A 1 74 ? -18.282 -11.918 29.014 1.00 50.34 74 THR A N 1
ATOM 579 C CA . THR A 1 74 ? -18.104 -10.740 28.167 1.00 50.34 74 THR A CA 1
ATOM 580 C C . THR A 1 74 ? -17.803 -9.528 29.049 1.00 50.34 74 THR A C 1
ATOM 582 O O . THR A 1 74 ? -18.682 -8.716 29.325 1.00 50.34 74 THR A O 1
ATOM 585 N N . SER A 1 75 ? -16.527 -9.318 29.405 1.00 52.06 75 SER A N 1
ATOM 586 C CA . SER A 1 75 ? -15.976 -7.982 29.115 1.00 52.06 75 SER A CA 1
ATOM 587 C C . SER A 1 75 ? -16.451 -7.682 27.702 1.00 52.06 75 SER A C 1
ATOM 589 O O . SER A 1 75 ? -16.295 -8.597 26.897 1.00 52.06 75 SER A O 1
ATOM 591 N N . SER A 1 76 ? -17.104 -6.554 27.400 1.00 51.09 76 SER A N 1
ATOM 592 C CA . SER A 1 76 ? -17.466 -6.228 26.013 1.00 51.09 76 SER A CA 1
ATOM 593 C C . SER A 1 76 ? -16.239 -6.497 25.157 1.00 51.09 76 SER A C 1
ATOM 595 O O . SER A 1 76 ? -15.281 -5.726 25.207 1.00 51.09 76 SER A O 1
ATOM 597 N N . ALA A 1 77 ? -16.195 -7.664 24.508 1.00 48.34 77 ALA A N 1
ATOM 598 C CA . ALA A 1 77 ? -15.032 -8.070 23.768 1.00 48.34 77 ALA A CA 1
ATOM 599 C C . ALA A 1 77 ? -15.006 -7.005 22.696 1.00 48.34 77 ALA A C 1
ATOM 601 O O . ALA A 1 77 ? -16.006 -6.850 21.986 1.00 48.34 77 ALA A O 1
ATOM 602 N N . LYS A 1 78 ? -13.937 -6.195 22.662 1.00 50.28 78 LYS A N 1
ATOM 603 C CA . LYS A 1 78 ? -13.684 -5.357 21.495 1.00 50.28 78 LYS A CA 1
ATOM 604 C C . LYS A 1 78 ? -13.977 -6.283 20.311 1.00 50.28 78 LYS A C 1
ATOM 606 O O . LYS A 1 78 ? -13.436 -7.397 20.336 1.00 50.28 78 LYS A O 1
ATOM 611 N N . PRO A 1 79 ? -14.917 -5.929 19.413 1.00 60.00 79 PRO A N 1
ATOM 612 C CA . PRO A 1 79 ? -15.265 -6.810 18.311 1.00 60.00 79 PRO A CA 1
ATOM 613 C C . PRO A 1 79 ? -13.959 -7.313 17.698 1.00 60.00 79 PRO A C 1
ATOM 615 O O . PRO A 1 79 ? -12.993 -6.550 17.609 1.00 60.00 79 PRO A O 1
ATOM 618 N N . SER A 1 80 ? -13.882 -8.624 17.443 1.00 75.56 80 SER A N 1
ATOM 619 C CA . SER A 1 80 ? -12.674 -9.210 16.864 1.00 75.56 80 SER A CA 1
ATOM 620 C C . SER A 1 80 ? -12.339 -8.406 15.620 1.00 75.56 80 SER A C 1
ATOM 622 O O . SER A 1 80 ? -13.177 -8.334 14.725 1.00 75.56 80 SER A O 1
ATOM 624 N N . ASN A 1 81 ? -11.151 -7.803 15.607 1.00 85.50 81 ASN A N 1
ATOM 625 C CA . ASN A 1 81 ? -10.732 -6.919 14.532 1.00 85.50 81 ASN A CA 1
ATOM 626 C C . ASN A 1 81 ? -10.837 -7.646 13.194 1.00 85.50 81 ASN A C 1
ATOM 628 O O . ASN A 1 81 ? -10.314 -8.761 13.060 1.00 85.50 81 ASN A O 1
ATOM 632 N N . VAL A 1 82 ? -11.493 -7.028 12.222 1.00 87.38 82 VAL A N 1
ATOM 633 C CA . VAL A 1 82 ? -11.483 -7.530 10.853 1.00 87.38 82 VAL A CA 1
ATOM 634 C C . VAL A 1 82 ? -10.150 -7.129 10.223 1.00 87.38 82 VAL A C 1
ATOM 636 O O . VAL A 1 82 ? -9.660 -6.028 10.427 1.00 87.38 82 VAL A O 1
ATOM 639 N N . LEU A 1 83 ? -9.499 -8.044 9.498 1.00 91.81 83 LEU A N 1
ATOM 640 C CA . LEU A 1 83 ? -8.253 -7.696 8.811 1.00 91.81 83 LEU A CA 1
ATOM 641 C C . LEU A 1 83 ? -8.520 -6.597 7.771 1.00 91.81 83 LEU A C 1
ATOM 643 O O . LEU A 1 83 ? -9.532 -6.669 7.062 1.00 91.81 83 LEU A O 1
ATOM 647 N N . PRO A 1 84 ? -7.594 -5.639 7.597 1.00 98.00 84 PRO A N 1
ATOM 648 C CA . PRO A 1 84 ? -7.742 -4.642 6.560 1.00 98.00 84 PRO A CA 1
ATOM 649 C C . PRO A 1 84 ? -7.606 -5.299 5.183 1.00 98.00 84 PRO A C 1
ATOM 651 O O . PRO A 1 84 ? -7.108 -6.414 5.028 1.00 98.00 84 PRO A O 1
ATOM 654 N N . LYS A 1 85 ? -7.999 -4.575 4.141 1.00 98.44 85 LYS A N 1
ATOM 655 C CA . LYS A 1 85 ? -7.775 -4.953 2.746 1.00 98.44 85 LYS A CA 1
ATOM 656 C C . LYS A 1 85 ? -6.797 -3.979 2.106 1.00 98.44 85 LYS A C 1
ATOM 658 O O . LYS A 1 85 ? -7.074 -2.781 2.044 1.00 98.44 85 LYS A O 1
ATOM 663 N N . ALA A 1 86 ? -5.680 -4.499 1.607 1.00 98.56 86 ALA A N 1
ATOM 664 C CA . ALA A 1 86 ? -4.755 -3.763 0.751 1.00 98.56 86 ALA A CA 1
ATOM 665 C C . ALA A 1 86 ? -5.200 -3.832 -0.716 1.00 98.56 86 ALA A C 1
ATOM 667 O O . ALA A 1 86 ? -5.805 -4.812 -1.148 1.00 98.56 86 ALA A O 1
ATOM 668 N N . ASN A 1 87 ? -4.891 -2.784 -1.474 1.00 98.62 87 ASN A N 1
ATOM 669 C CA . ASN A 1 87 ? -5.007 -2.757 -2.926 1.00 98.62 87 ASN A CA 1
ATOM 670 C C . ASN A 1 87 ? -3.836 -1.941 -3.494 1.00 98.62 87 ASN A C 1
ATOM 672 O O . ASN A 1 87 ? -3.788 -0.719 -3.320 1.00 98.62 87 ASN A O 1
ATOM 676 N N . ALA A 1 88 ? -2.892 -2.609 -4.151 1.00 98.25 88 ALA A N 1
ATOM 677 C CA . ALA A 1 88 ? -1.687 -2.019 -4.729 1.00 98.25 88 ALA A CA 1
ATOM 678 C C . ALA A 1 88 ? -1.944 -1.298 -6.071 1.00 98.25 88 ALA A C 1
ATOM 680 O O . ALA A 1 88 ? -1.042 -0.662 -6.621 1.00 98.25 88 ALA A O 1
ATOM 681 N N . GLY A 1 89 ? -3.184 -1.333 -6.565 1.00 97.81 89 GLY A N 1
ATOM 682 C CA . GLY A 1 89 ? -3.587 -0.802 -7.861 1.00 97.81 89 GLY A CA 1
ATOM 683 C C . GLY A 1 89 ? -3.488 -1.849 -8.971 1.00 97.81 89 GLY A C 1
ATOM 684 O O . GLY A 1 89 ? -3.106 -2.990 -8.748 1.00 97.81 89 GLY A O 1
ATOM 685 N N . ALA A 1 90 ? -3.864 -1.455 -10.188 1.00 97.69 90 ALA A N 1
ATOM 686 C CA . ALA A 1 90 ? -3.756 -2.328 -11.352 1.00 97.69 90 ALA A CA 1
ATOM 687 C C . ALA A 1 90 ? -2.300 -2.480 -11.819 1.00 97.69 90 ALA A C 1
ATOM 689 O O . ALA A 1 90 ? -1.512 -1.531 -11.723 1.00 97.69 90 ALA A O 1
ATOM 690 N N . ASP A 1 91 ? -1.996 -3.642 -12.400 1.00 98.19 91 ASP A N 1
ATOM 691 C CA . ASP A 1 91 ? -0.734 -3.912 -13.087 1.00 98.19 91 ASP A CA 1
ATOM 692 C C . ASP A 1 91 ? -0.456 -2.870 -14.183 1.00 98.19 91 ASP A C 1
ATOM 694 O O . ASP A 1 91 ? -1.365 -2.347 -14.838 1.00 98.19 91 ASP A O 1
ATOM 698 N N . LYS A 1 92 ? 0.825 -2.549 -14.381 1.00 97.31 92 LYS A N 1
ATOM 699 C CA . LYS A 1 92 ? 1.281 -1.481 -15.277 1.00 97.31 92 LYS A CA 1
ATOM 700 C C . LYS A 1 92 ? 2.179 -2.035 -16.375 1.00 97.31 92 LYS A C 1
ATOM 702 O O . LYS A 1 92 ? 3.099 -2.796 -16.108 1.00 97.31 92 LYS A O 1
ATOM 707 N N . ASN A 1 93 ? 1.951 -1.565 -17.597 1.00 96.75 93 ASN A N 1
ATOM 708 C CA . ASN A 1 93 ? 2.808 -1.816 -18.751 1.00 96.75 93 ASN A CA 1
ATOM 709 C C . ASN A 1 93 ? 3.272 -0.465 -19.297 1.00 96.75 93 ASN A C 1
ATOM 711 O O . ASN A 1 93 ? 2.435 0.392 -19.586 1.00 96.75 93 ASN A O 1
ATOM 715 N N . VAL A 1 94 ? 4.582 -0.250 -19.395 1.00 95.06 94 VAL A N 1
ATOM 716 C CA . VAL A 1 94 ? 5.168 1.014 -19.872 1.00 95.06 94 VAL A CA 1
ATOM 717 C C . VAL A 1 94 ? 6.346 0.746 -20.807 1.00 95.06 94 VAL A C 1
ATOM 719 O O . VAL A 1 94 ? 6.953 -0.324 -20.759 1.00 95.06 94 VAL A O 1
ATOM 722 N N . SER A 1 95 ? 6.683 1.721 -21.648 1.00 92.12 95 SER A N 1
ATOM 723 C CA . SER A 1 95 ? 7.853 1.679 -22.526 1.00 92.12 95 SER A CA 1
ATOM 724 C C . SER A 1 95 ? 8.850 2.780 -22.167 1.00 92.12 95 SER A C 1
ATOM 726 O O . SER A 1 95 ? 8.451 3.895 -21.829 1.00 92.12 95 SER A O 1
ATOM 728 N N . LEU A 1 96 ? 10.145 2.482 -22.250 1.00 89.12 96 LEU A N 1
ATOM 729 C CA . LEU A 1 96 ? 11.211 3.482 -22.159 1.00 89.12 96 LEU A CA 1
ATOM 730 C C . LEU A 1 96 ? 11.223 4.396 -23.404 1.00 89.12 96 LEU A C 1
ATOM 732 O O . LEU A 1 96 ? 10.801 3.953 -24.474 1.00 89.12 96 LEU A O 1
ATOM 736 N N . PRO A 1 97 ? 11.739 5.638 -23.295 1.00 90.06 97 PRO A N 1
ATOM 737 C CA . PRO A 1 97 ? 12.337 6.251 -22.104 1.00 90.06 97 PRO A CA 1
ATOM 738 C C . PRO A 1 97 ? 11.295 6.735 -21.083 1.00 90.06 97 PRO A C 1
ATOM 740 O O . PRO A 1 97 ? 10.267 7.303 -21.443 1.00 90.06 97 PRO A O 1
ATOM 743 N N . LEU A 1 98 ? 11.591 6.560 -19.790 1.00 87.75 98 LEU A N 1
ATOM 744 C CA . LEU A 1 98 ? 10.757 7.058 -18.695 1.00 87.75 98 LEU A CA 1
ATOM 745 C C . LEU A 1 98 ? 11.617 7.740 -17.624 1.00 87.75 98 LEU A C 1
ATOM 747 O O . LEU A 1 98 ? 12.551 7.139 -17.099 1.00 87.75 98 LEU A O 1
ATOM 751 N N . SER A 1 99 ? 11.286 8.983 -17.268 1.00 89.62 99 SER A N 1
ATOM 752 C CA . SER A 1 99 ? 11.983 9.711 -16.197 1.00 89.62 99 SER A CA 1
ATOM 753 C C . SER A 1 99 ? 11.527 9.272 -14.803 1.00 89.62 99 SER A C 1
ATOM 755 O O . SER A 1 99 ? 12.341 9.138 -13.890 1.00 89.62 99 SER A O 1
ATOM 757 N N . SER A 1 100 ? 10.224 9.035 -14.629 1.00 96.50 100 SER A N 1
ATOM 758 C CA . SER A 1 100 ? 9.632 8.553 -13.381 1.00 96.50 100 SER A CA 1
ATOM 759 C C . SER A 1 100 ? 8.275 7.889 -13.617 1.00 96.50 100 SER A C 1
ATOM 761 O O . SER A 1 100 ? 7.605 8.179 -14.609 1.00 96.50 100 SER A O 1
ATOM 763 N N . LEU A 1 101 ? 7.851 7.029 -12.688 1.00 97.88 101 LEU A N 1
ATOM 764 C CA . LEU A 1 101 ? 6.524 6.411 -12.687 1.00 97.88 101 LEU A CA 1
ATOM 765 C C . LEU A 1 101 ? 5.853 6.549 -11.322 1.00 97.88 101 LEU A C 1
ATOM 767 O O . LEU A 1 101 ? 6.433 6.183 -10.302 1.00 97.88 101 LEU A O 1
ATOM 771 N N . LEU A 1 102 ? 4.599 7.004 -11.310 1.00 97.88 102 LEU A N 1
ATOM 772 C CA . LEU A 1 102 ? 3.764 7.024 -10.112 1.00 97.88 102 LEU A CA 1
ATOM 773 C C . LEU A 1 102 ? 2.954 5.723 -9.984 1.00 97.88 102 LEU A C 1
ATOM 775 O O . LEU A 1 102 ? 2.189 5.342 -10.882 1.00 97.88 102 LEU A O 1
ATOM 779 N N . VAL A 1 103 ? 3.078 5.079 -8.828 1.00 97.75 103 VAL A N 1
ATOM 780 C CA . VAL A 1 103 ? 2.279 3.930 -8.393 1.00 97.75 103 VAL A CA 1
ATOM 781 C C . VAL A 1 103 ? 1.416 4.367 -7.215 1.00 97.75 103 VAL A C 1
ATOM 783 O O . VAL A 1 103 ? 1.893 4.999 -6.273 1.00 97.75 103 VAL A O 1
ATOM 786 N N . THR A 1 104 ? 0.121 4.074 -7.283 1.00 97.88 104 THR A N 1
ATOM 787 C CA . THR A 1 104 ? -0.853 4.490 -6.272 1.00 97.88 104 THR A CA 1
ATOM 788 C C . THR A 1 104 ? -1.580 3.278 -5.733 1.00 97.88 104 THR A C 1
ATOM 790 O O . THR A 1 104 ? -2.136 2.512 -6.515 1.00 97.88 104 THR A O 1
ATOM 793 N N . GLY A 1 105 ? -1.636 3.164 -4.414 1.00 97.94 105 GLY A N 1
ATOM 794 C CA . GLY A 1 105 ? -2.384 2.127 -3.727 1.00 97.94 105 GLY A CA 1
ATOM 795 C C . GLY A 1 105 ? -3.381 2.700 -2.731 1.00 97.94 105 GLY A C 1
ATOM 796 O O . GLY A 1 105 ? -3.452 3.907 -2.476 1.00 97.94 105 GLY A O 1
ATOM 797 N N . SER A 1 106 ? -4.176 1.808 -2.164 1.00 98.31 106 SER A N 1
ATOM 798 C CA . SER A 1 106 ? -5.206 2.123 -1.187 1.00 98.31 106 SER A CA 1
ATOM 799 C C . SER A 1 106 ? -5.330 1.004 -0.160 1.00 98.31 106 SER A C 1
ATOM 801 O O . SER A 1 106 ? -4.871 -0.117 -0.370 1.00 98.31 106 SER A O 1
ATOM 803 N N . GLY A 1 107 ? -5.933 1.337 0.973 1.00 97.75 107 GLY A N 1
ATOM 804 C CA . GLY A 1 107 ? -6.346 0.368 1.969 1.00 97.75 107 GLY A CA 1
ATOM 805 C C . GLY A 1 107 ? -7.735 0.719 2.477 1.00 97.75 107 GLY A C 1
ATOM 806 O O . GLY A 1 107 ? -8.102 1.899 2.519 1.00 97.75 107 GLY A O 1
ATOM 807 N N . SER A 1 108 ? -8.489 -0.300 2.860 1.00 96.06 108 SER A N 1
ATOM 808 C CA . SER A 1 108 ? -9.795 -0.166 3.497 1.00 96.06 108 SER A CA 1
ATOM 809 C C . SER A 1 108 ? -9.881 -1.091 4.694 1.00 96.06 108 SER A C 1
ATOM 811 O O . SER A 1 108 ? -9.328 -2.186 4.660 1.00 96.06 108 SER A O 1
ATOM 813 N N . ASP A 1 109 ? -10.621 -0.672 5.704 1.00 93.25 109 ASP A N 1
ATOM 814 C CA . ASP A 1 109 ? -10.903 -1.468 6.884 1.00 93.25 109 ASP A CA 1
ATOM 815 C C . ASP A 1 109 ? -12.404 -1.362 7.187 1.00 93.25 109 ASP A C 1
ATOM 817 O O . ASP A 1 109 ? -12.992 -0.292 7.015 1.00 93.25 109 ASP A O 1
ATOM 821 N N . ALA A 1 110 ? -13.042 -2.488 7.502 1.00 91.00 110 ALA A N 1
ATOM 822 C CA . ALA A 1 110 ? -14.497 -2.588 7.605 1.00 91.00 110 ALA A CA 1
ATOM 823 C C . ALA A 1 110 ? -15.016 -2.167 8.986 1.00 91.00 110 ALA A C 1
ATOM 825 O O . ALA A 1 110 ? -16.142 -1.677 9.087 1.00 91.00 110 ALA A O 1
ATOM 826 N N . ASP A 1 111 ? -14.208 -2.350 10.031 1.00 85.06 111 ASP A N 1
ATOM 827 C CA . ASP A 1 111 ? -14.526 -1.999 11.418 1.00 85.06 111 ASP A CA 1
ATOM 828 C C . ASP A 1 111 ? -13.573 -0.946 12.010 1.00 85.06 111 ASP A C 1
ATOM 830 O O . ASP A 1 111 ? -13.704 -0.577 13.181 1.00 85.06 111 ASP A O 1
ATOM 834 N N . GLY A 1 112 ? -12.668 -0.400 11.195 1.00 89.38 112 GLY A N 1
ATOM 835 C CA . GLY A 1 112 ? -11.688 0.589 11.621 1.00 89.38 112 GLY A CA 1
ATOM 836 C C . GLY A 1 112 ? -11.169 1.500 10.506 1.00 89.38 112 GLY A C 1
ATOM 837 O O . GLY A 1 112 ? -11.884 1.901 9.586 1.00 89.38 112 GLY A O 1
ATOM 838 N N . THR A 1 113 ? -9.913 1.920 10.645 1.00 93.12 113 THR A N 1
ATOM 839 C CA . THR A 1 113 ? -9.240 2.866 9.746 1.00 93.12 113 THR A CA 1
ATOM 840 C C . THR A 1 113 ? -7.806 2.430 9.484 1.00 93.12 113 THR A C 1
ATOM 842 O O . THR A 1 113 ? -7.127 1.924 10.372 1.00 93.12 113 THR A O 1
ATOM 845 N N . ILE A 1 114 ? -7.303 2.693 8.276 1.00 97.44 114 ILE A N 1
ATOM 846 C CA . ILE A 1 114 ? -5.897 2.445 7.937 1.00 97.44 114 ILE A CA 1
ATOM 847 C C . ILE A 1 114 ? -5.011 3.553 8.505 1.00 97.44 114 ILE A C 1
ATOM 849 O O . ILE A 1 114 ? -5.183 4.722 8.153 1.00 97.44 114 ILE A O 1
ATOM 853 N N . VAL A 1 115 ? -4.025 3.171 9.316 1.00 97.62 115 VAL A N 1
ATOM 854 C CA . VAL A 1 115 ? -3.087 4.088 9.983 1.00 97.62 115 VAL A CA 1
ATOM 855 C C . VAL A 1 115 ? -1.693 4.095 9.358 1.00 97.62 115 VAL A C 1
ATOM 857 O O . VAL A 1 115 ? -0.961 5.062 9.549 1.00 97.62 115 VAL A O 1
ATOM 860 N N . ALA A 1 116 ? -1.319 3.066 8.589 1.00 97.94 116 ALA A N 1
ATOM 861 C CA . ALA A 1 116 ? -0.016 3.019 7.924 1.00 97.94 116 ALA A CA 1
ATOM 862 C C . ALA A 1 116 ? -0.056 2.344 6.546 1.00 97.94 116 ALA A C 1
ATOM 864 O O . ALA A 1 116 ? -0.883 1.472 6.278 1.00 97.94 116 ALA A O 1
ATOM 865 N N . TYR A 1 117 ? 0.884 2.759 5.695 1.00 98.62 117 TYR A N 1
ATOM 866 C CA . TYR A 1 117 ? 1.180 2.188 4.382 1.00 98.62 117 TYR A CA 1
ATOM 867 C C . TYR A 1 117 ? 2.673 1.864 4.327 1.00 98.62 117 TYR A C 1
ATOM 869 O O . TYR A 1 117 ? 3.488 2.602 4.883 1.00 98.62 117 TYR A O 1
ATOM 877 N N . SER A 1 118 ? 3.042 0.788 3.643 1.00 98.69 118 SER A N 1
ATOM 878 C CA . SER A 1 118 ? 4.434 0.419 3.401 1.00 98.69 118 SER A CA 1
ATOM 879 C C . SER A 1 118 ? 4.574 -0.263 2.046 1.00 98.69 118 SER A C 1
ATOM 881 O O . SER A 1 118 ? 3.882 -1.237 1.767 1.00 98.69 118 SER A O 1
ATOM 883 N N . TRP A 1 119 ? 5.472 0.242 1.209 1.00 98.75 119 TRP A N 1
ATOM 884 C CA . TRP A 1 119 ? 5.823 -0.336 -0.080 1.00 98.75 119 TRP A CA 1
ATOM 885 C C . TRP A 1 119 ? 7.179 -1.021 -0.020 1.00 98.75 119 TRP A C 1
ATOM 887 O O . TRP A 1 119 ? 8.140 -0.485 0.536 1.00 98.75 119 TRP A O 1
ATOM 897 N N . SER A 1 120 ? 7.276 -2.175 -0.670 1.00 98.44 120 SER A N 1
ATOM 898 C CA . SER A 1 120 ? 8.531 -2.899 -0.858 1.00 98.44 120 SER A CA 1
ATOM 899 C C . SER A 1 120 ? 8.619 -3.475 -2.267 1.00 98.44 120 SER A C 1
ATOM 901 O O . SER A 1 120 ? 7.601 -3.766 -2.894 1.00 98.44 120 SER A O 1
ATOM 903 N N . LYS A 1 121 ? 9.839 -3.646 -2.781 1.00 98.38 121 LYS A N 1
ATOM 904 C CA . LYS A 1 121 ? 10.070 -4.386 -4.023 1.00 98.38 121 LYS A CA 1
ATOM 905 C C . LYS A 1 121 ? 10.238 -5.865 -3.689 1.00 98.38 121 LYS A C 1
ATOM 907 O O . LYS A 1 121 ? 11.132 -6.218 -2.926 1.00 98.38 121 LYS A O 1
ATOM 912 N N . VAL A 1 122 ? 9.402 -6.706 -4.288 1.00 98.62 122 VAL A N 1
ATOM 913 C CA . VAL A 1 122 ? 9.438 -8.167 -4.144 1.00 98.62 122 VAL A CA 1
ATOM 914 C C . VAL A 1 122 ? 10.437 -8.776 -5.128 1.00 98.62 122 VAL A C 1
ATOM 916 O O . VAL A 1 122 ? 11.216 -9.650 -4.757 1.00 98.62 122 VAL A O 1
ATOM 919 N N . SER A 1 123 ? 10.440 -8.304 -6.378 1.00 98.50 123 SER A N 1
ATOM 920 C CA . SER A 1 123 ? 11.303 -8.818 -7.448 1.00 98.50 123 SER A CA 1
ATOM 921 C C . SER A 1 123 ? 11.614 -7.749 -8.506 1.00 98.50 123 SER A C 1
ATOM 923 O O . SER A 1 123 ? 10.989 -6.685 -8.540 1.00 98.50 123 SER A O 1
ATOM 925 N N . GLY A 1 124 ? 12.602 -8.033 -9.359 1.00 97.31 124 GLY A N 1
ATOM 926 C CA . GLY A 1 124 ? 13.052 -7.155 -10.444 1.00 97.31 124 GLY A CA 1
ATOM 927 C C . GLY A 1 124 ? 14.377 -6.441 -10.156 1.00 97.31 124 GLY A C 1
ATOM 928 O O . GLY A 1 124 ? 14.892 -6.445 -9.028 1.00 97.31 124 GLY A O 1
ATOM 929 N N . ALA A 1 125 ? 14.936 -5.814 -11.194 1.00 95.25 125 ALA A N 1
ATOM 930 C CA . ALA A 1 125 ? 16.228 -5.121 -11.155 1.00 95.25 125 ALA A CA 1
ATOM 931 C C . ALA A 1 125 ? 16.257 -3.951 -10.150 1.00 95.25 125 ALA A C 1
ATOM 933 O O . ALA A 1 125 ? 15.231 -3.558 -9.587 1.00 95.25 125 ALA A O 1
ATOM 934 N N . SER A 1 126 ? 17.440 -3.397 -9.860 1.00 95.12 126 SER A N 1
ATOM 935 C CA . SER A 1 126 ? 17.547 -2.229 -8.971 1.00 95.12 126 SER A CA 1
ATOM 936 C C . SER A 1 126 ? 16.728 -1.052 -9.513 1.00 95.12 126 SER A C 1
ATOM 938 O O . SER A 1 126 ? 16.709 -0.814 -10.716 1.00 95.12 126 SER A O 1
ATOM 940 N N . ILE A 1 127 ? 16.017 -0.362 -8.623 1.00 96.38 127 ILE A N 1
ATOM 941 C CA . ILE A 1 127 ? 15.139 0.769 -8.935 1.00 96.38 127 ILE A CA 1
ATOM 942 C C . ILE A 1 127 ? 15.059 1.663 -7.699 1.00 96.38 127 ILE A C 1
ATOM 944 O O . ILE A 1 127 ? 15.103 1.163 -6.570 1.00 96.38 127 ILE A O 1
ATOM 948 N N . ILE A 1 128 ? 14.951 2.974 -7.891 1.00 98.00 128 ILE A N 1
ATOM 949 C CA . ILE A 1 128 ? 14.824 3.915 -6.778 1.00 98.00 128 ILE A CA 1
ATOM 950 C C . ILE A 1 128 ? 13.340 4.078 -6.451 1.00 98.00 128 ILE A C 1
ATOM 952 O O . ILE A 1 128 ? 12.535 4.370 -7.333 1.00 98.00 128 ILE A O 1
ATOM 956 N N . MET A 1 129 ? 12.983 3.895 -5.178 1.00 98.31 129 MET A N 1
ATOM 957 C CA . MET A 1 129 ? 11.618 4.050 -4.670 1.00 98.31 129 MET A CA 1
ATOM 958 C C . MET A 1 129 ? 11.567 5.201 -3.666 1.00 98.31 129 MET A C 1
ATOM 960 O O . MET A 1 129 ? 12.348 5.238 -2.717 1.00 98.31 129 MET A O 1
ATOM 964 N N . SER A 1 130 ? 10.617 6.115 -3.840 1.00 98.31 130 SER A N 1
ATOM 965 C CA . SER A 1 130 ? 10.348 7.216 -2.907 1.00 98.31 130 SER A CA 1
ATOM 966 C C . SER A 1 130 ? 8.866 7.260 -2.535 1.00 98.31 130 SER A C 1
ATOM 968 O O . SER A 1 130 ? 8.021 6.771 -3.283 1.00 98.31 130 SER A O 1
ATOM 970 N N . GLY A 1 131 ? 8.539 7.799 -1.356 1.00 97.88 131 GLY A N 1
ATOM 971 C CA . GLY A 1 131 ? 7.159 7.811 -0.849 1.00 97.88 131 GLY A CA 1
ATOM 972 C C . GLY A 1 131 ? 6.650 6.445 -0.367 1.00 97.88 131 GLY A C 1
ATOM 973 O O . GLY A 1 131 ? 5.440 6.234 -0.300 1.00 97.88 131 GLY A O 1
ATOM 974 N N . THR A 1 132 ? 7.555 5.523 -0.012 1.00 98.38 132 THR A N 1
ATOM 975 C CA . THR A 1 132 ? 7.237 4.126 0.343 1.00 98.38 132 THR A CA 1
ATOM 976 C C . THR A 1 132 ? 6.365 3.970 1.587 1.00 98.38 132 THR A C 1
ATOM 978 O O . THR A 1 132 ? 5.798 2.907 1.784 1.00 98.38 132 THR A O 1
ATOM 981 N N . THR A 1 133 ? 6.198 5.002 2.413 1.00 98.19 133 THR A N 1
ATOM 982 C CA . THR A 1 133 ? 5.312 4.989 3.592 1.00 98.19 133 THR A CA 1
ATOM 983 C C . THR A 1 133 ? 3.965 5.678 3.352 1.00 98.19 133 THR A C 1
ATOM 985 O O . THR A 1 133 ? 3.242 6.007 4.290 1.00 98.19 133 THR A O 1
ATOM 988 N N . SER A 1 134 ? 3.615 5.935 2.089 1.00 97.62 134 SER A N 1
ATOM 989 C CA . SER A 1 134 ? 2.397 6.649 1.709 1.00 97.62 134 SER A CA 1
ATOM 990 C C . SER A 1 134 ? 1.554 5.862 0.699 1.00 97.62 134 SER A C 1
ATOM 992 O O . SER A 1 134 ? 1.973 4.842 0.154 1.00 97.62 134 SER A O 1
ATOM 994 N N . ARG A 1 135 ? 0.357 6.373 0.384 1.00 97.25 135 ARG A N 1
ATOM 995 C CA . ARG A 1 135 ? -0.496 5.831 -0.691 1.00 97.25 135 ARG A CA 1
ATOM 996 C C . ARG A 1 135 ? 0.143 5.940 -2.082 1.00 97.25 135 ARG A C 1
ATOM 998 O O . ARG A 1 135 ? -0.322 5.287 -3.011 1.00 97.25 135 ARG A O 1
ATOM 1005 N N . LYS A 1 136 ? 1.155 6.795 -2.245 1.00 97.38 136 LYS A N 1
ATOM 1006 C CA . LYS A 1 136 ? 1.790 7.125 -3.522 1.00 97.38 136 LYS A CA 1
ATOM 1007 C C . LYS A 1 136 ? 3.283 6.806 -3.460 1.00 97.38 136 LYS A C 1
ATOM 1009 O O . LYS A 1 136 ? 4.014 7.436 -2.703 1.00 97.38 136 LYS A O 1
ATOM 1014 N N . MET A 1 137 ? 3.732 5.871 -4.286 1.00 97.88 137 MET A N 1
ATOM 1015 C CA . MET A 1 137 ? 5.144 5.555 -4.468 1.00 97.88 137 MET A CA 1
ATOM 1016 C C . MET A 1 137 ? 5.604 6.051 -5.839 1.00 97.88 137 MET A C 1
ATOM 1018 O O . MET A 1 137 ? 4.955 5.776 -6.848 1.00 97.88 137 MET A O 1
ATOM 1022 N N . THR A 1 138 ? 6.733 6.750 -5.884 1.00 98.44 138 THR A N 1
ATOM 1023 C CA . THR A 1 138 ? 7.359 7.182 -7.140 1.00 98.44 138 THR A CA 1
ATOM 1024 C C . THR A 1 138 ? 8.602 6.347 -7.406 1.00 98.44 138 THR A C 1
ATOM 1026 O O . THR A 1 138 ? 9.473 6.229 -6.540 1.00 98.44 138 THR A O 1
ATOM 1029 N N . LEU A 1 139 ? 8.672 5.792 -8.614 1.00 98.31 139 LEU A N 1
ATOM 1030 C CA . LEU A 1 139 ? 9.784 5.003 -9.126 1.00 98.31 139 LEU A CA 1
ATOM 1031 C C . LEU A 1 139 ? 10.644 5.847 -10.068 1.00 98.31 139 LEU A C 1
ATOM 1033 O O . LEU A 1 139 ? 10.107 6.529 -10.943 1.00 98.31 139 LEU A O 1
ATOM 1037 N N . THR A 1 140 ? 11.964 5.776 -9.919 1.00 97.50 140 THR A N 1
ATOM 1038 C CA . THR A 1 140 ? 12.948 6.404 -10.818 1.00 97.50 140 THR A CA 1
ATOM 1039 C C . THR A 1 140 ? 14.100 5.445 -11.118 1.00 97.50 140 THR A C 1
ATOM 1041 O O . THR A 1 140 ? 14.232 4.397 -10.478 1.00 97.50 140 THR A O 1
ATOM 1044 N N . SER A 1 141 ? 14.924 5.786 -12.117 1.00 95.19 141 SER A N 1
ATOM 1045 C CA . SER A 1 141 ? 15.996 4.916 -12.633 1.00 95.19 141 SER A CA 1
ATOM 1046 C C . SER A 1 141 ? 15.459 3.558 -13.101 1.00 95.19 141 SER A C 1
ATOM 1048 O O . SER A 1 141 ? 15.958 2.504 -12.711 1.00 95.19 141 SER A O 1
ATOM 1050 N N . ILE A 1 142 ? 14.384 3.600 -13.892 1.00 94.88 142 ILE A N 1
ATOM 1051 C CA . ILE A 1 142 ? 13.654 2.416 -14.352 1.00 94.88 142 ILE A CA 1
ATOM 1052 C C . ILE A 1 142 ? 14.375 1.809 -15.558 1.00 94.88 142 ILE A C 1
ATOM 1054 O O . ILE A 1 142 ? 14.681 2.517 -16.516 1.00 94.88 142 ILE A O 1
ATOM 1058 N N . LEU A 1 143 ? 14.623 0.502 -15.513 1.00 93.06 143 LEU A N 1
ATOM 1059 C CA . LEU A 1 143 ? 15.194 -0.267 -16.616 1.00 93.06 143 LEU A CA 1
ATOM 1060 C C . LEU A 1 143 ? 14.121 -1.164 -17.237 1.00 93.06 143 LEU A C 1
ATOM 1062 O O . LEU A 1 143 ? 13.081 -1.412 -16.629 1.00 93.06 143 LEU A O 1
ATOM 1066 N N . ALA A 1 144 ? 14.376 -1.648 -18.452 1.00 93.50 144 ALA A N 1
ATOM 1067 C CA . ALA A 1 144 ? 13.519 -2.652 -19.068 1.00 93.50 144 ALA A CA 1
ATOM 1068 C C . ALA A 1 144 ? 13.544 -3.956 -18.248 1.00 93.50 144 ALA A C 1
ATOM 1070 O O . ALA A 1 144 ? 14.592 -4.361 -17.740 1.00 93.50 144 ALA A O 1
ATOM 1071 N N . GLY A 1 145 ? 12.387 -4.602 -18.128 1.00 95.06 145 GLY A N 1
ATOM 1072 C CA . GLY A 1 145 ? 12.189 -5.824 -17.357 1.00 95.06 145 GLY A CA 1
ATOM 1073 C C . GLY A 1 145 ? 10.881 -5.832 -16.568 1.00 95.06 145 GLY A C 1
ATOM 1074 O O . GLY A 1 145 ? 10.109 -4.871 -16.585 1.00 95.06 145 GLY A O 1
ATOM 1075 N N . ASP A 1 146 ? 10.659 -6.934 -15.858 1.00 97.81 146 ASP A N 1
ATOM 1076 C CA . ASP A 1 146 ? 9.497 -7.133 -14.997 1.00 97.81 146 ASP A CA 1
ATOM 1077 C C . ASP A 1 146 ? 9.844 -6.893 -13.525 1.00 97.81 146 ASP A C 1
ATOM 1079 O O . ASP A 1 146 ? 10.881 -7.329 -13.012 1.00 97.81 146 ASP A O 1
ATOM 1083 N N . TYR A 1 147 ? 8.934 -6.221 -12.829 1.00 98.44 147 TYR A N 1
ATOM 1084 C CA . TYR A 1 147 ? 9.036 -5.885 -11.417 1.00 98.44 147 TYR A CA 1
ATOM 1085 C C . TYR A 1 147 ? 7.755 -6.283 -10.693 1.00 98.44 147 TYR A C 1
ATOM 1087 O O . TYR A 1 147 ? 6.659 -6.250 -11.253 1.00 98.44 147 TYR A O 1
ATOM 1095 N N . THR A 1 148 ? 7.880 -6.616 -9.412 1.00 98.69 148 THR A N 1
ATOM 1096 C CA . THR A 1 148 ? 6.734 -6.793 -8.514 1.00 98.69 148 THR A CA 1
ATOM 1097 C C . THR A 1 148 ? 6.949 -5.951 -7.268 1.00 98.69 148 THR A C 1
ATOM 1099 O O . THR A 1 148 ? 7.994 -6.052 -6.619 1.00 98.69 148 THR A O 1
ATOM 1102 N N . PHE A 1 149 ? 5.962 -5.127 -6.927 1.00 98.75 149 PHE A N 1
ATOM 1103 C CA . PHE A 1 149 ? 5.957 -4.307 -5.719 1.00 98.75 149 PHE A CA 1
ATOM 1104 C C . PHE A 1 149 ? 4.801 -4.718 -4.819 1.00 98.75 149 PHE A C 1
ATOM 1106 O O . PHE A 1 149 ? 3.702 -4.957 -5.305 1.00 98.75 149 PHE A O 1
ATOM 1113 N N . ARG A 1 150 ? 5.047 -4.760 -3.512 1.00 98.81 150 ARG A N 1
ATOM 1114 C CA . ARG A 1 150 ? 4.054 -5.088 -2.492 1.00 98.81 150 ARG A CA 1
ATOM 1115 C C . ARG A 1 150 ? 3.671 -3.848 -1.717 1.00 98.81 150 ARG A C 1
ATOM 1117 O O . ARG A 1 150 ? 4.553 -3.198 -1.150 1.00 98.81 150 ARG A O 1
ATOM 1124 N N . LEU A 1 151 ? 2.374 -3.578 -1.642 1.00 98.88 151 LEU A N 1
ATOM 1125 C CA . LEU A 1 151 ? 1.801 -2.672 -0.660 1.00 98.88 151 LEU A CA 1
ATOM 1126 C C . LEU A 1 151 ? 1.365 -3.472 0.563 1.00 98.88 151 LEU A C 1
ATOM 1128 O O . LEU A 1 151 ? 0.604 -4.421 0.432 1.00 98.88 151 LEU A O 1
ATOM 1132 N N . THR A 1 152 ? 1.768 -3.032 1.746 1.00 98.69 152 THR A N 1
ATOM 1133 C CA . THR A 1 152 ? 1.248 -3.487 3.036 1.00 98.69 152 THR A CA 1
ATOM 1134 C C . THR A 1 152 ? 0.528 -2.330 3.715 1.00 98.69 152 THR A C 1
ATOM 1136 O O . THR A 1 152 ? 1.061 -1.222 3.787 1.00 98.69 152 THR A O 1
ATOM 1139 N N . VAL A 1 153 ? -0.676 -2.579 4.223 1.00 98.62 153 VAL A N 1
ATOM 1140 C CA . VAL A 1 153 ? -1.461 -1.612 5.003 1.00 98.62 153 VAL A CA 1
ATOM 1141 C C . VAL A 1 153 ? -1.633 -2.112 6.434 1.00 98.62 153 VAL A C 1
ATOM 1143 O O . VAL A 1 153 ? -1.699 -3.321 6.655 1.00 98.62 153 VAL A O 1
ATOM 1146 N N . THR A 1 154 ? -1.706 -1.190 7.393 1.00 96.56 154 THR A N 1
ATOM 1147 C CA . THR A 1 154 ? -1.938 -1.489 8.816 1.00 96.56 154 THR A CA 1
ATOM 1148 C C . THR A 1 154 ? -3.152 -0.720 9.315 1.00 96.56 154 THR A C 1
ATOM 1150 O O . THR A 1 154 ? -3.257 0.480 9.044 1.00 96.56 154 THR A O 1
ATOM 1153 N N . ASP A 1 155 ? -4.051 -1.381 10.037 1.00 96.50 155 ASP A N 1
ATOM 1154 C CA . ASP A 1 155 ? -5.219 -0.746 10.655 1.00 96.50 155 ASP A CA 1
ATOM 1155 C C . ASP A 1 155 ? -4.928 -0.149 12.047 1.00 96.50 155 ASP A C 1
ATOM 1157 O O . ASP A 1 155 ? -3.855 -0.332 12.629 1.00 96.50 155 ASP A O 1
ATOM 1161 N N . ASN A 1 156 ? -5.900 0.577 12.604 1.00 92.75 156 ASN A N 1
ATOM 1162 C CA . ASN A 1 156 ? -5.820 1.195 13.931 1.00 92.75 156 ASN A CA 1
ATOM 1163 C C . ASN A 1 156 ? -5.861 0.192 15.099 1.00 92.75 156 ASN A C 1
ATOM 1165 O O . ASN A 1 156 ? -5.754 0.600 16.258 1.00 92.75 156 ASN A O 1
ATOM 1169 N N . SER A 1 157 ? -6.010 -1.100 14.816 1.00 85.88 157 SER A N 1
ATOM 1170 C CA . SER A 1 157 ? -5.873 -2.206 15.765 1.00 85.88 157 SER A CA 1
ATOM 1171 C C . SER A 1 157 ? -4.527 -2.934 15.639 1.00 85.88 157 SER A C 1
ATOM 1173 O O . SER A 1 157 ? -4.248 -3.815 16.452 1.00 85.88 157 SER A O 1
ATOM 1175 N N . GLY A 1 158 ? -3.689 -2.557 14.668 1.00 90.69 158 GLY A N 1
ATOM 1176 C CA . GLY A 1 158 ? -2.369 -3.121 14.407 1.00 90.69 158 GLY A CA 1
ATOM 1177 C C . GLY A 1 158 ? -2.347 -4.331 13.468 1.00 90.69 158 GLY A C 1
ATOM 1178 O O . GLY A 1 158 ? -1.265 -4.880 13.252 1.00 90.69 158 GLY A O 1
ATOM 1179 N N . ALA A 1 159 ? -3.480 -4.765 12.905 1.00 89.94 159 ALA A N 1
ATOM 1180 C CA . ALA A 1 159 ? -3.475 -5.866 11.945 1.00 89.94 159 ALA A CA 1
ATOM 1181 C C . ALA A 1 159 ? -3.036 -5.390 10.556 1.00 89.94 159 ALA A C 1
ATOM 1183 O O . ALA A 1 159 ? -3.123 -4.205 10.225 1.00 89.94 159 ALA A O 1
ATOM 1184 N N . THR A 1 160 ? -2.519 -6.314 9.745 1.00 97.56 160 THR A N 1
ATOM 1185 C CA . THR A 1 160 ? -1.928 -5.996 8.444 1.00 97.56 160 THR A CA 1
ATOM 1186 C C . THR A 1 160 ? -2.474 -6.863 7.324 1.00 97.56 160 THR A C 1
ATOM 1188 O O . THR A 1 160 ? -2.881 -8.006 7.530 1.00 97.56 160 THR A O 1
ATOM 1191 N N . ALA A 1 161 ? -2.454 -6.307 6.116 1.00 98.19 161 ALA A N 1
ATOM 1192 C CA . ALA A 1 161 ? -2.723 -7.028 4.881 1.00 98.19 161 ALA A CA 1
ATOM 1193 C C . ALA A 1 161 ? -1.845 -6.484 3.757 1.00 98.19 161 ALA A C 1
ATOM 1195 O O . ALA A 1 161 ? -1.411 -5.329 3.811 1.00 98.19 161 ALA A O 1
ATOM 1196 N N . SER A 1 162 ? -1.613 -7.305 2.735 1.00 98.62 162 SER A N 1
ATOM 1197 C CA . SER A 1 162 ? -0.766 -6.947 1.602 1.00 98.62 162 SER A CA 1
ATOM 1198 C C . SER A 1 162 ? -1.417 -7.269 0.265 1.00 98.62 162 SER A C 1
ATOM 1200 O O . SER A 1 162 ? -2.239 -8.177 0.177 1.00 98.62 162 SER A O 1
ATOM 1202 N N . ASP A 1 163 ? -1.015 -6.529 -0.761 1.00 98.81 163 ASP A N 1
ATOM 1203 C CA . ASP A 1 163 ? -1.369 -6.757 -2.159 1.00 98.81 163 ASP A CA 1
ATOM 1204 C C . ASP A 1 163 ? -0.170 -6.430 -3.059 1.00 98.81 163 ASP A C 1
ATOM 1206 O O . ASP A 1 163 ? 0.654 -5.578 -2.705 1.00 98.81 163 ASP A O 1
ATOM 1210 N N . ASP A 1 164 ? -0.071 -7.102 -4.204 1.00 98.75 164 ASP A N 1
ATOM 1211 C CA . ASP A 1 164 ? 1.061 -6.985 -5.126 1.00 98.75 164 ASP A CA 1
ATOM 1212 C C . ASP A 1 164 ? 0.624 -6.333 -6.444 1.00 98.75 164 ASP A C 1
ATOM 1214 O O . ASP A 1 164 ? -0.427 -6.654 -6.989 1.00 98.75 164 ASP A O 1
ATOM 1218 N N . VAL A 1 165 ? 1.468 -5.455 -6.988 1.00 98.62 165 VAL A N 1
ATOM 1219 C CA . VAL A 1 165 ? 1.313 -4.862 -8.323 1.00 98.62 165 VAL A CA 1
ATOM 1220 C C . VAL A 1 165 ? 2.508 -5.223 -9.196 1.00 98.62 165 VAL A C 1
ATOM 1222 O O . VAL A 1 165 ? 3.668 -5.101 -8.777 1.00 98.62 165 VAL A O 1
ATOM 1225 N N . LYS A 1 166 ? 2.233 -5.656 -10.427 1.00 98.56 166 LYS A N 1
ATOM 1226 C CA . LYS A 1 166 ? 3.257 -5.958 -11.428 1.00 98.56 166 LYS A CA 1
ATOM 1227 C C . LYS A 1 166 ? 3.505 -4.756 -12.327 1.00 98.56 166 LYS A C 1
ATOM 1229 O O . LYS A 1 166 ? 2.581 -4.048 -12.725 1.00 98.56 166 LYS A O 1
ATOM 1234 N N . LEU A 1 167 ? 4.771 -4.535 -12.657 1.00 98.38 167 LEU A N 1
ATOM 1235 C CA . LEU A 1 167 ? 5.204 -3.527 -13.614 1.00 98.38 167 LEU A CA 1
ATOM 1236 C C . LEU A 1 167 ? 6.066 -4.199 -14.679 1.00 98.38 167 LEU A C 1
ATOM 1238 O O . LEU A 1 167 ? 7.162 -4.661 -14.371 1.00 98.38 167 LEU A O 1
ATOM 1242 N N . THR A 1 168 ? 5.591 -4.188 -15.917 1.00 97.88 168 THR A N 1
ATOM 1243 C CA . THR A 1 168 ? 6.340 -4.628 -17.095 1.00 97.88 168 THR A CA 1
ATOM 1244 C C . THR A 1 168 ? 6.842 -3.404 -17.848 1.00 97.88 168 THR A C 1
ATOM 1246 O O . THR A 1 168 ? 6.062 -2.549 -18.280 1.00 97.88 168 THR A O 1
ATOM 1249 N N . VAL A 1 169 ? 8.161 -3.303 -17.984 1.00 96.44 169 VAL A N 1
ATOM 1250 C CA . VAL A 1 169 ? 8.843 -2.203 -18.669 1.00 96.44 169 VAL A CA 1
ATOM 1251 C C . VAL A 1 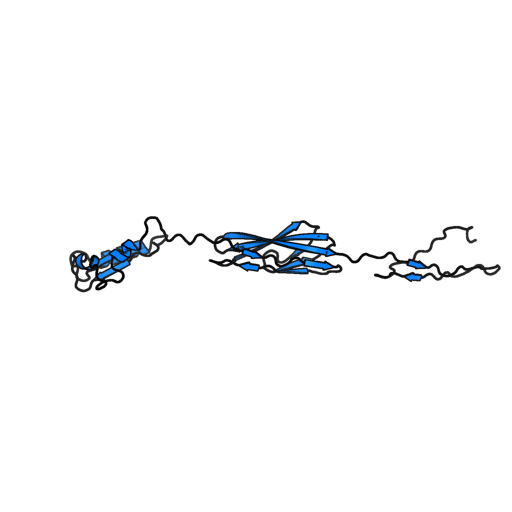169 ? 9.485 -2.746 -19.932 1.00 96.44 169 VAL A C 1
ATOM 1253 O O . VAL A 1 169 ? 10.402 -3.562 -19.880 1.00 96.44 169 VAL A O 1
ATOM 1256 N N . THR A 1 170 ? 9.027 -2.267 -21.078 1.00 93.56 170 THR A N 1
ATOM 1257 C CA . THR A 1 170 ? 9.605 -2.607 -22.380 1.00 93.56 170 THR A CA 1
ATOM 1258 C C . THR A 1 170 ? 10.556 -1.503 -22.835 1.00 93.56 170 THR A C 1
ATOM 1260 O O . THR A 1 170 ? 10.374 -0.333 -22.501 1.00 93.56 170 THR A O 1
ATOM 1263 N N . SER A 1 171 ? 11.599 -1.845 -23.585 1.00 85.12 171 SER A N 1
ATOM 1264 C CA . SER A 1 171 ? 12.354 -0.862 -24.367 1.00 85.12 171 SER A CA 1
ATOM 1265 C C . SER A 1 171 ? 11.946 -0.984 -25.826 1.00 85.12 171 SER A C 1
ATOM 1267 O O . SER A 1 171 ? 11.719 -2.095 -26.309 1.00 85.12 171 SER A O 1
ATOM 1269 N N . LEU A 1 172 ? 11.894 0.139 -26.542 1.00 74.88 172 LEU A N 1
ATOM 1270 C CA . LEU A 1 172 ? 11.926 0.079 -28.000 1.00 74.88 172 LEU A CA 1
ATOM 1271 C C . LEU A 1 172 ? 13.249 -0.588 -28.415 1.00 74.88 172 LEU A C 1
ATOM 1273 O O . LEU A 1 172 ? 14.284 -0.377 -27.778 1.00 74.88 172 LEU A O 1
ATOM 1277 N N . LEU A 1 173 ? 13.188 -1.478 -29.404 1.00 68.81 173 LEU A N 1
ATOM 1278 C CA . LEU A 1 173 ? 14.368 -2.149 -29.940 1.00 68.81 173 LEU A CA 1
ATOM 1279 C C . LEU A 1 173 ? 15.245 -1.098 -30.624 1.00 68.81 173 LEU A C 1
ATOM 1281 O O . LEU A 1 173 ? 14.776 -0.507 -31.587 1.00 68.81 173 LEU A O 1
ATOM 1285 N N . ASN A 1 174 ? 16.484 -0.914 -30.155 1.00 74.31 174 ASN A N 1
ATOM 1286 C CA . ASN A 1 174 ? 17.442 -0.050 -30.842 1.00 74.31 174 ASN A CA 1
ATOM 1287 C C . ASN A 1 174 ? 17.815 -0.674 -32.194 1.00 74.31 174 ASN A C 1
ATOM 1289 O O . ASN A 1 174 ? 18.395 -1.767 -32.204 1.00 74.31 174 ASN A O 1
ATOM 1293 N N . LEU A 1 175 ? 17.522 -0.020 -33.314 1.00 80.44 175 LEU A N 1
ATOM 1294 C CA . LEU A 1 175 ? 17.931 -0.512 -34.628 1.00 80.44 175 LEU A CA 1
ATOM 1295 C C . LEU A 1 175 ? 19.396 -0.141 -34.893 1.00 80.44 175 LEU A C 1
ATOM 1297 O O . LEU A 1 175 ? 19.915 0.873 -34.435 1.00 80.44 175 LEU A O 1
ATOM 1301 N N . GLN A 1 176 ? 20.122 -1.024 -35.583 1.00 86.81 176 GLN A N 1
ATOM 1302 C CA . GLN A 1 176 ? 21.494 -0.712 -35.984 1.00 86.81 176 GLN A CA 1
ATOM 1303 C C . GLN A 1 176 ? 21.486 0.399 -37.047 1.00 86.81 176 GLN A C 1
ATOM 1305 O O . GLN A 1 176 ? 20.658 0.344 -37.963 1.00 86.81 176 GLN A O 1
ATOM 1310 N N . PRO A 1 177 ? 22.426 1.358 -36.999 1.00 94.19 177 PRO A N 1
ATOM 1311 C CA . PRO A 1 177 ? 22.556 2.332 -38.067 1.00 94.19 177 PRO A CA 1
ATOM 1312 C C . PRO A 1 177 ? 23.020 1.650 -39.359 1.00 94.19 177 PRO A C 1
ATOM 1314 O O . PRO A 1 177 ? 23.806 0.696 -39.346 1.00 94.19 177 PRO A O 1
ATOM 1317 N N . VAL A 1 178 ? 22.554 2.165 -40.490 1.00 95.94 178 VAL A N 1
ATOM 1318 C CA . VAL A 1 178 ? 23.001 1.778 -41.829 1.00 95.94 178 VAL A CA 1
ATOM 1319 C C . VAL A 1 178 ? 24.031 2.799 -42.295 1.00 95.94 178 VAL A C 1
ATOM 1321 O O . VAL A 1 178 ? 23.730 3.989 -42.374 1.00 95.94 178 VAL A O 1
ATOM 1324 N N . ALA A 1 179 ? 25.247 2.342 -42.594 1.00 96.12 179 ALA A N 1
ATOM 1325 C CA . ALA A 1 179 ? 26.305 3.177 -43.154 1.00 96.12 179 ALA A CA 1
ATOM 1326 C C . ALA A 1 179 ? 26.333 3.058 -44.684 1.00 96.12 179 ALA A C 1
ATOM 1328 O O . ALA A 1 179 ? 26.320 1.951 -45.220 1.00 96.12 179 ALA A O 1
ATOM 1329 N N . ASP A 1 180 ? 26.425 4.196 -45.367 1.00 96.19 180 ASP A N 1
ATOM 1330 C CA . ASP A 1 180 ? 26.588 4.299 -46.815 1.00 96.19 180 ASP A CA 1
ATOM 1331 C C . ASP A 1 180 ? 27.865 5.099 -47.113 1.00 96.19 180 ASP A C 1
ATOM 1333 O O . ASP A 1 180 ? 27.988 6.263 -46.728 1.00 96.19 180 ASP A O 1
ATOM 1337 N N . ALA A 1 181 ? 28.839 4.475 -47.778 1.00 94.75 181 ALA A N 1
ATOM 1338 C CA . ALA A 1 181 ? 30.113 5.109 -48.121 1.00 94.75 181 ALA A CA 1
ATOM 1339 C C . ALA A 1 181 ? 30.023 6.052 -49.340 1.00 94.75 181 ALA A C 1
ATOM 1341 O O . ALA A 1 181 ? 31.019 6.689 -49.694 1.00 94.75 181 ALA A O 1
ATOM 1342 N N . GLY A 1 182 ? 28.849 6.154 -49.968 1.00 94.81 182 GLY A N 1
ATOM 1343 C CA . GLY A 1 182 ? 28.654 6.824 -51.243 1.00 94.81 182 GLY A CA 1
ATOM 1344 C C . GLY A 1 182 ? 29.120 5.967 -52.423 1.00 94.81 182 GLY A C 1
ATOM 1345 O O . GLY A 1 182 ? 29.569 4.833 -52.274 1.00 94.81 182 GLY A O 1
ATOM 1346 N N . GLY A 1 183 ? 28.996 6.517 -53.631 1.00 94.06 183 GLY A N 1
ATOM 1347 C CA . GLY A 1 183 ? 29.422 5.827 -54.850 1.00 94.06 183 GLY A CA 1
ATOM 1348 C C . GLY A 1 183 ? 30.944 5.732 -54.990 1.00 94.06 183 GLY A C 1
ATOM 1349 O O . GLY A 1 183 ? 31.673 6.648 -54.592 1.00 94.06 183 GLY A O 1
ATOM 1350 N N . ASP A 1 184 ? 31.399 4.657 -55.636 1.00 94.38 184 ASP A N 1
ATOM 1351 C CA . ASP A 1 184 ? 32.810 4.410 -55.933 1.00 94.38 184 ASP A CA 1
ATOM 1352 C C . ASP A 1 184 ? 33.468 5.589 -56.665 1.00 94.38 184 ASP A C 1
ATOM 1354 O O . ASP A 1 184 ? 32.872 6.256 -57.520 1.00 94.38 184 ASP A O 1
ATOM 1358 N N . LYS A 1 185 ? 34.741 5.839 -56.340 1.00 90.62 185 LYS A N 1
ATOM 1359 C CA . LYS A 1 185 ? 35.562 6.881 -56.967 1.00 90.62 185 LYS A CA 1
ATOM 1360 C C . LYS A 1 185 ? 36.723 6.256 -57.724 1.00 90.62 185 LYS A C 1
ATOM 1362 O O . LYS A 1 185 ? 37.411 5.379 -57.215 1.00 90.62 185 LYS A O 1
ATOM 1367 N N . SER A 1 186 ? 36.962 6.753 -58.932 1.00 91.38 186 SER A N 1
ATOM 1368 C CA . SER A 1 186 ? 38.154 6.458 -59.726 1.00 91.38 186 SER A CA 1
ATOM 1369 C C . SER A 1 186 ? 38.880 7.763 -60.020 1.00 91.38 186 SER A C 1
ATOM 1371 O O . SER A 1 186 ? 38.248 8.735 -60.428 1.00 91.38 186 SER A O 1
ATOM 1373 N N . ILE A 1 187 ? 40.193 7.781 -59.808 1.00 89.31 187 ILE A N 1
ATOM 1374 C CA . ILE A 1 187 ? 41.073 8.903 -60.151 1.00 89.31 187 ILE A CA 1
ATOM 1375 C C . ILE A 1 187 ? 42.153 8.411 -61.113 1.00 89.31 187 ILE A C 1
ATOM 1377 O O . ILE A 1 187 ? 42.559 7.251 -61.048 1.00 89.31 187 ILE A O 1
ATOM 1381 N N . THR A 1 188 ? 42.598 9.278 -62.020 1.00 90.31 188 THR A N 1
ATOM 1382 C CA . THR A 1 188 ? 43.698 8.996 -62.953 1.00 90.31 188 THR A CA 1
ATOM 1383 C C . THR A 1 188 ? 44.765 10.064 -62.778 1.00 90.31 188 THR A C 1
ATOM 1385 O O . THR A 1 188 ? 44.444 11.241 -62.655 1.00 90.31 188 THR A O 1
ATOM 1388 N N . LEU A 1 189 ? 46.036 9.665 -62.780 1.00 89.62 189 LEU A N 1
ATOM 1389 C CA . LEU A 1 189 ? 47.147 10.605 -62.649 1.00 89.62 189 LEU A CA 1
ATOM 1390 C C . LEU A 1 189 ? 47.148 11.648 -63.787 1.00 89.62 189 LEU A C 1
ATOM 1392 O O . LEU A 1 189 ? 46.777 11.314 -64.915 1.00 89.62 189 LEU A O 1
ATOM 1396 N N . PRO A 1 190 ? 47.598 12.889 -63.523 1.00 92.12 190 PRO A N 1
ATOM 1397 C CA . PRO A 1 190 ? 48.316 13.337 -62.322 1.00 92.12 190 PRO A CA 1
ATOM 1398 C C . PRO A 1 190 ? 47.433 13.662 -61.106 1.00 92.12 190 PRO A C 1
ATOM 1400 O O . PRO A 1 190 ? 47.981 13.996 -60.056 1.00 92.12 190 PRO A O 1
ATOM 1403 N N . ASP A 1 191 ? 46.108 13.533 -61.207 1.00 89.81 191 ASP A N 1
ATOM 1404 C CA . ASP A 1 191 ? 45.214 13.768 -60.074 1.00 89.81 191 ASP A CA 1
ATOM 1405 C C . ASP A 1 191 ? 45.425 12.688 -59.006 1.00 89.81 191 ASP A C 1
ATOM 1407 O O . ASP A 1 191 ? 45.193 11.497 -59.223 1.00 89.81 191 ASP A O 1
ATOM 1411 N N . ASN A 1 192 ? 45.910 13.109 -57.839 1.00 89.06 192 ASN A N 1
ATOM 1412 C CA . ASN A 1 192 ? 46.338 12.229 -56.751 1.00 89.06 192 ASN A CA 1
ATOM 1413 C C . ASN A 1 192 ? 45.529 12.424 -55.460 1.00 89.06 192 ASN A C 1
ATOM 1415 O O . ASN A 1 192 ? 45.918 11.929 -54.404 1.00 89.06 192 ASN A O 1
ATOM 1419 N N . ASN A 1 193 ? 44.413 13.150 -55.528 1.00 89.12 193 ASN A N 1
ATOM 1420 C CA . ASN A 1 193 ? 43.522 13.369 -54.399 1.00 89.12 193 ASN A CA 1
ATOM 1421 C C . ASN A 1 193 ? 42.062 13.145 -54.804 1.00 89.12 193 ASN A C 1
ATOM 1423 O O . ASN A 1 193 ? 41.678 13.286 -55.961 1.00 89.12 193 ASN A O 1
ATOM 1427 N N . THR A 1 194 ? 41.253 12.763 -53.823 1.00 90.88 194 THR A N 1
ATOM 1428 C CA . THR A 1 194 ? 39.797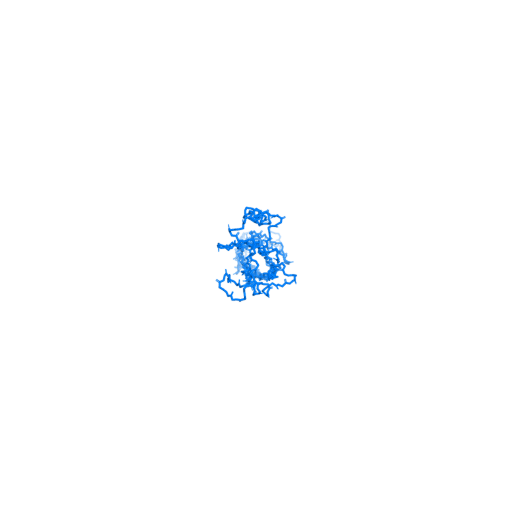 12.690 -53.928 1.00 90.88 194 THR A CA 1
ATOM 1429 C C . THR A 1 194 ? 39.200 12.897 -52.542 1.00 90.88 194 THR A C 1
ATOM 1431 O O . THR A 1 194 ? 39.883 12.740 -51.529 1.00 90.88 194 THR A O 1
ATOM 1434 N N . TYR A 1 195 ? 37.911 13.210 -52.491 1.00 90.31 195 TYR A N 1
ATOM 1435 C CA . TYR A 1 195 ? 37.129 13.227 -51.263 1.00 90.31 195 TYR A CA 1
ATOM 1436 C C . TYR A 1 195 ? 36.092 12.098 -51.288 1.00 90.31 195 TYR A C 1
ATOM 1438 O O . TYR A 1 195 ? 35.503 11.812 -52.335 1.00 90.31 195 TYR A O 1
ATOM 1446 N N . LEU A 1 196 ? 35.874 11.463 -50.135 1.00 91.94 196 LEU A N 1
ATOM 1447 C CA . LEU A 1 196 ? 34.801 10.497 -49.917 1.00 91.94 196 LEU A CA 1
ATOM 1448 C C . LEU A 1 196 ? 33.752 11.135 -49.009 1.00 91.94 196 LEU A C 1
ATOM 1450 O O . LEU A 1 196 ? 34.077 11.633 -47.932 1.00 91.94 196 LEU A O 1
ATOM 1454 N N . ALA A 1 197 ? 32.502 11.115 -49.464 1.00 92.62 197 ALA A N 1
ATOM 1455 C CA . ALA A 1 197 ? 31.352 11.613 -48.728 1.00 92.62 197 ALA A CA 1
ATOM 1456 C C . ALA A 1 197 ? 30.440 10.426 -48.424 1.00 92.62 197 ALA A C 1
ATOM 1458 O O . ALA A 1 197 ? 29.821 9.881 -49.335 1.00 92.62 197 ALA A O 1
ATOM 1459 N N . GLY A 1 198 ? 30.383 10.029 -47.158 1.00 93.38 198 GLY A N 1
ATOM 1460 C CA . GLY A 1 198 ? 29.479 8.987 -46.682 1.00 93.38 198 GLY A CA 1
ATOM 1461 C C . GLY A 1 198 ? 28.311 9.581 -45.907 1.00 93.38 198 GLY A C 1
ATOM 1462 O O . GLY A 1 198 ? 28.348 10.739 -45.485 1.00 93.38 198 GLY A O 1
ATOM 1463 N N . SER A 1 199 ? 27.286 8.769 -45.697 1.00 95.06 199 SER A N 1
ATOM 1464 C CA . SER A 1 199 ? 26.135 9.088 -44.862 1.00 95.06 199 SER A CA 1
ATOM 1465 C C . SER A 1 199 ? 25.804 7.920 -43.937 1.00 95.06 199 SER A C 1
ATOM 1467 O O . SER A 1 199 ? 26.236 6.787 -44.148 1.00 95.06 199 SER A O 1
ATOM 1469 N N . GLY A 1 200 ? 25.077 8.212 -42.865 1.00 95.69 200 GLY A N 1
ATOM 1470 C CA . GLY A 1 200 ? 24.553 7.211 -41.952 1.00 95.69 200 GLY A CA 1
ATOM 1471 C C . GLY A 1 200 ? 23.074 7.473 -41.730 1.00 95.69 200 GLY A C 1
ATOM 1472 O O . GLY A 1 200 ? 22.670 8.626 -41.569 1.00 95.69 200 GLY A O 1
ATOM 1473 N N . LEU A 1 201 ? 22.278 6.411 -41.725 1.00 94.69 201 LEU A N 1
ATOM 1474 C CA . LEU A 1 201 ? 20.862 6.465 -41.395 1.00 94.69 201 LEU A CA 1
ATOM 1475 C C . LEU A 1 201 ? 20.609 5.620 -40.154 1.00 94.69 201 LEU A C 1
ATOM 1477 O O . LEU A 1 201 ? 20.961 4.445 -40.114 1.00 94.69 201 LEU A O 1
ATOM 1481 N N . ASP A 1 202 ? 19.973 6.226 -39.164 1.00 91.56 202 ASP A N 1
ATOM 1482 C CA . ASP A 1 202 ? 19.465 5.546 -37.985 1.00 91.56 202 ASP A CA 1
ATOM 1483 C C . ASP A 1 202 ? 17.946 5.753 -37.961 1.00 91.56 202 ASP A C 1
ATOM 1485 O O . ASP A 1 202 ? 17.472 6.887 -38.041 1.00 91.56 202 ASP A O 1
ATOM 1489 N N . ALA A 1 203 ? 17.188 4.658 -37.986 1.00 86.75 203 ALA A N 1
ATOM 1490 C CA . ALA A 1 203 ? 15.738 4.703 -38.169 1.00 86.75 203 ALA A CA 1
ATOM 1491 C C . ALA A 1 203 ? 14.990 5.054 -36.875 1.00 86.75 203 ALA A C 1
ATOM 1493 O O . ALA A 1 203 ? 13.856 5.531 -36.937 1.00 86.75 203 ALA A O 1
ATOM 1494 N N . ASP A 1 204 ? 15.607 4.819 -35.720 1.00 80.94 204 ASP A N 1
ATOM 1495 C CA . ASP A 1 204 ? 15.034 5.062 -34.398 1.00 80.94 204 ASP A CA 1
ATOM 1496 C C . ASP A 1 204 ? 15.909 5.964 -33.515 1.00 80.94 204 ASP A C 1
ATOM 1498 O O . ASP A 1 204 ? 15.522 6.303 -32.394 1.00 80.94 204 ASP A O 1
ATOM 1502 N N . GLY A 1 205 ? 17.046 6.416 -34.043 1.00 85.62 205 GLY A N 1
ATOM 1503 C CA . GLY A 1 205 ? 17.961 7.315 -33.363 1.00 85.62 205 GLY A CA 1
ATOM 1504 C C . GLY A 1 205 ? 18.614 8.349 -34.276 1.00 85.62 205 GLY A C 1
ATOM 1505 O O . GLY A 1 205 ? 18.023 8.911 -35.197 1.00 85.62 205 GLY A O 1
ATOM 1506 N N . SER A 1 206 ? 19.865 8.656 -33.954 1.00 89.75 206 SER A N 1
ATOM 1507 C CA . SER A 1 206 ? 20.707 9.588 -34.700 1.00 89.75 206 SER A CA 1
ATOM 1508 C C . SER A 1 206 ? 22.144 9.093 -34.664 1.00 89.75 206 SER A C 1
ATOM 1510 O O . SER A 1 206 ? 22.591 8.520 -33.670 1.00 89.75 206 SER A O 1
ATOM 1512 N N . ILE A 1 207 ? 22.888 9.344 -35.737 1.00 94.06 207 ILE A N 1
ATOM 1513 C CA . ILE A 1 207 ? 24.269 8.879 -35.861 1.00 94.06 207 ILE A CA 1
ATOM 1514 C C . ILE A 1 207 ? 25.176 9.628 -34.882 1.00 94.06 207 ILE A C 1
ATOM 1516 O O . ILE A 1 207 ? 25.402 10.829 -35.020 1.00 94.06 207 ILE A O 1
ATOM 1520 N N . ALA A 1 208 ? 25.731 8.899 -33.913 1.00 94.56 208 ALA A N 1
ATOM 1521 C CA . ALA A 1 208 ? 26.621 9.463 -32.901 1.00 94.56 208 ALA A CA 1
ATOM 1522 C C . ALA A 1 208 ? 28.035 9.770 -33.432 1.00 94.56 208 ALA A C 1
ATOM 1524 O O . ALA A 1 208 ? 28.686 10.697 -32.950 1.00 94.56 208 ALA A O 1
ATOM 1525 N N . SER A 1 209 ? 28.539 8.993 -34.398 1.00 94.69 209 SER A N 1
ATOM 1526 C CA . SER A 1 209 ? 29.885 9.169 -34.956 1.00 94.69 209 SER A CA 1
ATOM 1527 C C . SER A 1 209 ? 30.051 8.512 -36.330 1.00 94.69 209 SER A C 1
ATOM 1529 O O . SER A 1 209 ? 29.294 7.620 -36.707 1.00 94.69 209 SER A O 1
ATOM 1531 N N . TYR A 1 210 ? 31.077 8.950 -37.065 1.00 94.00 210 TYR A N 1
ATOM 1532 C CA . TYR A 1 210 ? 31.522 8.364 -38.331 1.00 94.00 210 TYR A CA 1
ATOM 1533 C C . TYR A 1 210 ? 32.981 7.928 -38.198 1.00 94.00 210 TYR A C 1
ATOM 1535 O O . TYR A 1 210 ? 33.797 8.670 -37.650 1.00 94.00 210 TYR A O 1
ATOM 1543 N N . ASN A 1 211 ? 33.322 6.748 -38.717 1.00 95.19 211 ASN A N 1
ATOM 1544 C CA . ASN A 1 211 ? 34.691 6.239 -38.722 1.00 95.19 211 ASN A CA 1
ATOM 1545 C C . ASN A 1 211 ? 35.023 5.624 -40.085 1.00 95.19 211 ASN A C 1
ATOM 1547 O O . ASN A 1 211 ? 34.305 4.744 -40.554 1.00 95.19 211 ASN A O 1
ATOM 1551 N N . TRP A 1 212 ? 36.120 6.068 -40.698 1.00 92.88 212 TRP A N 1
ATOM 1552 C CA . TRP A 1 212 ? 36.594 5.569 -41.987 1.00 92.88 212 TRP A CA 1
ATOM 1553 C C . TRP A 1 212 ? 37.826 4.697 -41.786 1.00 92.88 212 TRP A C 1
ATOM 1555 O O . TRP A 1 212 ? 38.771 5.090 -41.104 1.00 92.88 212 TRP A O 1
ATOM 1565 N N . SER A 1 213 ? 37.845 3.528 -42.419 1.00 91.94 213 SER A N 1
ATOM 1566 C CA . SER A 1 213 ? 39.010 2.651 -42.435 1.00 91.94 213 SER A CA 1
ATOM 1567 C C . SER A 1 213 ? 39.311 2.198 -43.856 1.00 91.94 213 SER A C 1
ATOM 1569 O O . SER A 1 213 ? 38.419 1.917 -44.656 1.00 91.94 213 SER A O 1
ATOM 1571 N N . LYS A 1 214 ? 40.600 2.130 -44.184 1.00 88.81 214 LYS A N 1
ATOM 1572 C CA . LYS A 1 214 ? 41.048 1.508 -45.424 1.00 88.81 214 LYS A CA 1
ATOM 1573 C C . LYS A 1 214 ? 41.083 -0.001 -45.217 1.00 88.81 214 LYS A C 1
ATOM 1575 O O . LYS A 1 214 ? 41.865 -0.489 -44.407 1.00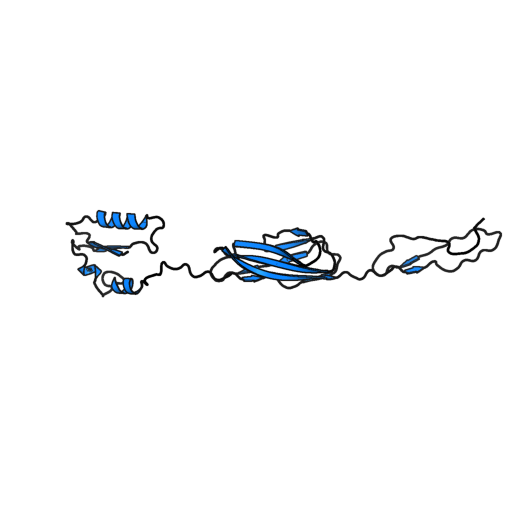 88.81 214 LYS A O 1
ATOM 1580 N N . THR A 1 215 ? 40.258 -0.732 -45.955 1.00 88.56 215 THR A N 1
ATOM 1581 C CA . THR A 1 215 ? 40.135 -2.189 -45.809 1.00 88.56 215 THR A CA 1
ATOM 1582 C C . THR A 1 215 ? 41.164 -2.953 -46.642 1.00 88.56 215 THR A C 1
ATOM 1584 O O . THR A 1 215 ? 41.691 -3.962 -46.185 1.00 88.56 215 THR A O 1
ATOM 1587 N N . THR A 1 216 ? 41.493 -2.463 -47.842 1.00 85.88 216 THR A N 1
ATOM 1588 C CA . THR A 1 216 ? 42.429 -3.106 -48.786 1.00 85.88 216 THR A CA 1
ATOM 1589 C C . THR A 1 216 ? 43.142 -2.085 -49.689 1.00 85.88 216 THR A C 1
ATOM 1591 O O . THR A 1 216 ? 42.724 -0.931 -49.778 1.00 85.88 216 THR A O 1
ATOM 1594 N N . GLY A 1 217 ? 44.205 -2.506 -50.390 1.00 83.56 217 GLY A N 1
ATOM 1595 C CA . GLY A 1 217 ? 44.930 -1.710 -51.399 1.00 83.56 217 GLY A CA 1
ATOM 1596 C C . GLY A 1 217 ? 46.295 -1.170 -50.938 1.00 83.56 217 GLY A C 1
ATOM 1597 O O . GLY A 1 217 ? 46.543 -1.003 -49.743 1.00 83.56 217 GLY A O 1
ATOM 1598 N N . GLY A 1 218 ? 47.188 -0.881 -51.894 1.00 76.88 218 GLY A N 1
ATOM 1599 C CA . GLY A 1 218 ? 48.556 -0.393 -51.640 1.00 76.88 218 GLY A CA 1
ATOM 1600 C C . GLY A 1 218 ? 48.584 0.980 -50.966 1.00 76.88 218 GLY A C 1
ATOM 1601 O O . GLY A 1 218 ? 47.642 1.753 -51.135 1.00 76.88 218 GLY A O 1
ATOM 1602 N N . ALA A 1 219 ? 49.600 1.260 -50.142 1.00 65.38 219 ALA A N 1
ATOM 1603 C CA . ALA A 1 219 ? 49.732 2.531 -49.422 1.00 65.38 219 ALA A CA 1
ATOM 1604 C C . ALA A 1 219 ? 49.558 3.727 -50.374 1.00 65.38 219 ALA A C 1
ATOM 1606 O O . ALA A 1 219 ? 50.051 3.690 -51.500 1.00 65.38 219 ALA A O 1
ATOM 1607 N N . ALA A 1 220 ? 48.833 4.756 -49.925 1.00 57.00 220 ALA A N 1
ATOM 1608 C CA . ALA A 1 220 ? 48.937 6.047 -50.591 1.00 57.00 220 ALA A CA 1
ATOM 1609 C C . ALA A 1 220 ? 50.403 6.500 -50.435 1.00 57.00 220 ALA A C 1
ATOM 1611 O O . ALA A 1 220 ? 50.919 6.368 -49.319 1.00 57.00 220 ALA A O 1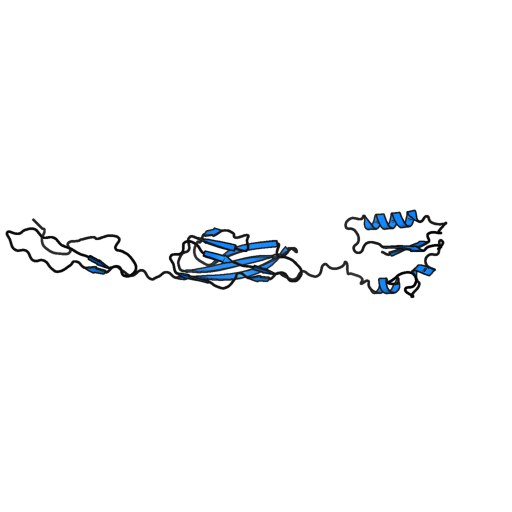
ATOM 1612 N N . PRO A 1 221 ? 51.091 6.904 -51.515 1.00 52.50 221 PRO A N 1
ATOM 1613 C CA . PRO A 1 221 ? 52.411 7.511 -51.397 1.00 52.50 221 PRO A CA 1
ATOM 1614 C C . PRO A 1 221 ? 52.356 8.822 -50.603 1.00 52.50 221 PRO A C 1
ATOM 1616 O O . PRO A 1 221 ? 51.283 9.471 -50.595 1.00 52.50 221 PRO A O 1
#

Secondary structure (DSSP, 8-state):
-EEEEETT-SSS-HHHHHHHHHHHHTSSSPPSSPPEEEEETT--S-THHHHT-SSTTSSSS-HHHHHHT--TT-S----PPPPPEEE----EEEES--SEEEEE-EEE-SSS-EEEEEEEEEESS--EEE-TTSSEEEEES--SEEEEEEEEEEETTS-EEEEEEEEEEEPPPPPPPEEE--S-----TT--------EEE-SSS----------SSPPP-

Radius of gyration: 42.2 Å; chains: 1; bounding box: 95×28×122 Å

Foldseek 3Di:
DEEEEECQAPPDHPVVVVVVQVVQCPDVVGDVVRYHYDYHYPDYGPRVVVLPDCDPPRHVPRPVVVVVPDDPPDPVPPPDFDAKDKFFDEAEEEEDPDAKDKTFIDIGGDSFAWDWKAKDWPDDDDWDWDPRTHRIIMIGPDDADKTKMKMKIATPVGHIDIDIYMYGYHYDDFDDKDKAQDDDDDDDPPDLDDDTDIDIDGPPDDDPDDDDDDPDDDDRD